Protein AF-0000000068181497 (afdb_homodimer)

InterPro domains:
  IPR003425 CCB3/YggT [PF02325] (4-84)
  IPR003425 CCB3/YggT [PF02325] (100-178)
  IPR003425 CCB3/YggT [PTHR33219] (99-179)

Radius of gyration: 21.85 Å; Cα contacts (8 Å, |Δi|>4): 328; chains: 2; bounding box: 51×63×46 Å

pLDDT: mean 85.44, std 9.61, range [54.19, 96.75]

Sequence (372 aa):
MPNQIMIFLLDTLLSLFSLALLLRFYVQWSRVPYYHPFTRFLVAVTDFIVRPAGRVIPSWRGLDLSTFVLAWLAQFIILVGVNLLGGFGAGSSMFAFALLALVKLASMTLNILLISIIVQAVLSWINPHTPLAPVLESFTGPVLGPIRRYIPPIANFDLSPIFAFILLQVLMMVVENLQRQIIQMFMPNQIMIFLLDTLLSLFSLALLLRFYVQWSRVPYYHPFTRFLVAVTDFIVRPAGRVIPSWRGLDLSTFVLAWLAQFIILVGVNLLGGFGAGSSMFAFALLALVKLASMTLNILLISIIVQAVLSWINPHTPLAPVLESFTGPVLGPIRRYIPPIANFDLSPIFAFILLQVLMMVVENLQRQIIQMF

Structure (mmCIF, N/CA/C/O backbone):
data_AF-0000000068181497-model_v1
#
loop_
_entity.id
_entity.type
_entity.pdbx_description
1 polymer 'YGGT family'
#
loop_
_atom_site.group_PDB
_atom_site.id
_atom_site.type_symbol
_atom_site.label_atom_id
_atom_site.label_alt_id
_atom_site.label_comp_id
_atom_site.label_asym_id
_atom_site.label_entity_id
_atom_site.label_seq_id
_atom_site.pdbx_PDB_ins_code
_atom_site.Cartn_x
_atom_site.Cartn_y
_atom_site.Cartn_z
_atom_site.occupancy
_atom_site.B_iso_or_equiv
_atom_site.auth_seq_id
_atom_site.auth_comp_id
_atom_site.auth_asym_id
_atom_site.auth_atom_id
_atom_site.pdbx_PDB_model_num
ATOM 1 N N . MET A 1 1 ? 21.938 -2.246 15.148 1 57.09 1 MET A N 1
ATOM 2 C CA . MET A 1 1 ? 20.609 -2.844 15 1 57.09 1 MET A CA 1
ATOM 3 C C . MET A 1 1 ? 19.578 -2.098 15.844 1 57.09 1 MET A C 1
ATOM 5 O O . MET A 1 1 ? 18.5 -1.758 15.359 1 57.09 1 MET A O 1
ATOM 9 N N . PRO A 1 2 ? 19.938 -1.887 17.062 1 62.62 2 PRO A N 1
ATOM 10 C CA . PRO A 1 2 ? 19 -1.15 17.906 1 62.62 2 PRO A CA 1
ATOM 11 C C . PRO A 1 2 ? 18.688 0.248 17.375 1 62.62 2 PRO A C 1
ATOM 13 O O . PRO A 1 2 ? 17.547 0.694 17.422 1 62.62 2 PRO A O 1
ATOM 16 N N . ASN A 1 3 ? 19.75 0.867 16.812 1 74.5 3 ASN A N 1
ATOM 17 C CA . ASN A 1 3 ? 19.531 2.199 16.25 1 74.5 3 ASN A CA 1
ATOM 18 C C . ASN A 1 3 ? 18.609 2.164 15.039 1 74.5 3 ASN A C 1
ATOM 20 O O . ASN A 1 3 ? 17.797 3.074 14.844 1 74.5 3 ASN A O 1
ATOM 24 N N . GLN A 1 4 ? 18.656 1.069 14.367 1 75.5 4 GLN A N 1
ATOM 25 C CA . GLN A 1 4 ? 17.828 0.933 13.172 1 75.5 4 GLN A CA 1
ATOM 26 C C . GLN A 1 4 ? 16.359 0.737 13.555 1 75.5 4 GLN A C 1
ATOM 28 O O . GLN A 1 4 ? 15.461 1.264 12.891 1 75.5 4 GLN A O 1
ATOM 33 N N . ILE A 1 5 ? 16.25 0.107 14.656 1 74.75 5 ILE A N 1
ATOM 34 C CA . ILE A 1 5 ? 14.883 -0.144 15.125 1 74.75 5 ILE A CA 1
ATOM 35 C C . ILE A 1 5 ? 14.273 1.151 15.648 1 74.75 5 ILE A C 1
ATOM 37 O O . ILE A 1 5 ? 13.102 1.446 15.391 1 74.75 5 ILE A O 1
ATOM 41 N N . MET A 1 6 ? 15.07 1.85 16.359 1 78.56 6 MET A N 1
ATOM 42 C CA . MET A 1 6 ? 14.602 3.113 16.922 1 78.56 6 MET A CA 1
ATOM 43 C C . MET A 1 6 ? 14.242 4.098 15.812 1 78.56 6 MET A C 1
ATOM 45 O O . MET A 1 6 ? 13.219 4.773 15.875 1 78.56 6 MET A O 1
ATOM 49 N N . ILE A 1 7 ? 15.047 4.125 14.812 1 83.88 7 ILE A N 1
ATOM 50 C CA . ILE A 1 7 ? 14.805 5.004 13.672 1 83.88 7 ILE A CA 1
ATOM 51 C C . ILE A 1 7 ? 13.531 4.57 12.953 1 83.88 7 ILE A C 1
ATOM 53 O O . ILE A 1 7 ? 12.711 5.41 12.562 1 83.88 7 ILE A O 1
ATOM 57 N N . PHE A 1 8 ? 13.445 3.355 12.977 1 85.31 8 PHE A N 1
ATOM 58 C CA . PHE A 1 8 ? 12.281 2.812 12.289 1 85.31 8 PHE A CA 1
ATOM 59 C C . PHE A 1 8 ? 11 3.16 13.039 1 85.31 8 PHE A C 1
ATOM 61 O O . PHE A 1 8 ? 10.008 3.574 12.43 1 85.31 8 PHE A O 1
ATOM 68 N N . LEU A 1 9 ? 11.078 2.957 14.297 1 82.44 9 LEU A N 1
ATOM 69 C CA . LEU A 1 9 ? 9.898 3.201 15.117 1 82.44 9 LEU A CA 1
ATOM 70 C C . LEU A 1 9 ? 9.5 4.676 15.078 1 82.44 9 LEU A C 1
ATOM 72 O O . LEU A 1 9 ? 8.328 5.004 14.906 1 82.44 9 LEU A O 1
ATOM 76 N N . LEU A 1 10 ? 10.5 5.473 15.188 1 85 10 LEU A N 1
ATOM 77 C CA . LEU A 1 10 ? 10.242 6.906 15.133 1 85 10 LEU A CA 1
ATOM 78 C C . LEU A 1 10 ? 9.703 7.316 13.766 1 85 10 LEU A C 1
ATOM 80 O O . LEU A 1 10 ? 8.727 8.07 13.68 1 85 10 LEU A O 1
ATOM 84 N N . ASP A 1 11 ? 10.289 6.816 12.758 1 90.19 11 ASP A N 1
ATOM 85 C CA . ASP A 1 11 ? 9.852 7.117 11.398 1 90.19 11 ASP A CA 1
ATOM 86 C C . ASP A 1 11 ? 8.43 6.633 11.148 1 90.19 11 ASP A C 1
ATOM 88 O O . ASP A 1 11 ? 7.617 7.348 10.562 1 90.19 11 ASP A O 1
ATOM 92 N N . THR A 1 12 ? 8.172 5.473 11.688 1 90.12 12 THR A N 1
ATOM 93 C CA . THR A 1 12 ? 6.855 4.887 11.461 1 90.12 12 THR A CA 1
ATOM 94 C C . THR A 1 12 ? 5.777 5.672 12.203 1 90.12 12 THR A C 1
ATOM 96 O O . THR A 1 12 ? 4.762 6.051 11.609 1 90.12 12 THR A O 1
ATOM 99 N N . LEU A 1 13 ? 6.023 5.973 13.438 1 89.62 13 LEU A N 1
ATOM 100 C CA . LEU A 1 13 ? 5.047 6.68 14.258 1 89.62 13 LEU A CA 1
ATOM 101 C C . LEU A 1 13 ? 4.789 8.078 13.711 1 89.62 13 LEU A C 1
ATOM 103 O O . LEU A 1 13 ? 3.637 8.484 13.555 1 89.62 13 LEU A O 1
ATOM 107 N N . LEU A 1 14 ? 5.848 8.766 13.359 1 92.94 14 LEU A N 1
ATOM 108 C CA . LEU A 1 14 ? 5.695 10.125 12.852 1 92.94 14 LEU A CA 1
ATOM 109 C C . LEU A 1 14 ? 5.086 10.125 11.453 1 92.94 14 LEU A C 1
ATOM 111 O O . LEU A 1 14 ? 4.336 11.039 11.094 1 92.94 14 LEU A O 1
ATOM 115 N N . SER A 1 15 ? 5.414 9.141 10.711 1 93.88 15 SER A N 1
ATOM 116 C CA . SER A 1 15 ? 4.828 9.039 9.375 1 93.88 15 SER A CA 1
ATOM 117 C C . SER A 1 15 ? 3.336 8.734 9.445 1 93.88 15 SER A C 1
ATOM 119 O O . SER A 1 15 ? 2.553 9.25 8.648 1 93.88 15 SER A O 1
ATOM 121 N N . LEU A 1 16 ? 3.004 7.852 10.398 1 92.94 16 LEU A N 1
ATOM 122 C CA . LEU A 1 16 ? 1.588 7.555 10.586 1 92.94 16 LEU A CA 1
ATOM 123 C C . LEU A 1 16 ? 0.826 8.797 11.039 1 92.94 16 LEU A C 1
ATOM 125 O O . LEU A 1 16 ? -0.297 9.039 10.594 1 92.94 16 LEU A O 1
ATOM 129 N N . PHE A 1 17 ? 1.465 9.477 11.883 1 94.31 17 PHE A N 1
ATOM 130 C CA . PHE A 1 17 ? 0.864 10.719 12.359 1 94.31 17 PHE A CA 1
ATOM 131 C C . PHE A 1 17 ? 0.725 11.727 11.219 1 94.31 17 PHE A C 1
ATOM 133 O O . PHE A 1 17 ? -0.323 12.352 11.062 1 94.31 17 PHE A O 1
ATOM 140 N N . SER A 1 18 ? 1.779 11.875 10.406 1 96.12 18 SER A N 1
ATOM 141 C CA . SER A 1 18 ? 1.745 12.75 9.242 1 96.12 18 SER A CA 1
ATOM 142 C C . SER A 1 18 ? 0.652 12.336 8.266 1 96.12 18 SER A C 1
ATOM 144 O O . SER A 1 18 ? -0.016 13.18 7.668 1 96.12 18 SER A O 1
ATOM 146 N N . LEU A 1 19 ? 0.474 11.078 8.148 1 95.25 19 LEU A N 1
ATOM 147 C CA . LEU A 1 19 ? -0.576 10.547 7.289 1 95.25 19 LEU A CA 1
ATOM 148 C C . LEU A 1 19 ? -1.955 10.961 7.793 1 95.25 19 LEU A C 1
ATOM 150 O O . LEU A 1 19 ? -2.803 11.391 7.008 1 95.25 19 LEU A O 1
ATOM 154 N N . ALA A 1 20 ? -2.156 10.789 9.078 1 94 20 ALA A N 1
ATOM 155 C CA . ALA A 1 20 ? -3.434 11.164 9.68 1 94 20 ALA A CA 1
ATOM 156 C C . ALA A 1 20 ? -3.719 12.648 9.469 1 94 20 ALA A C 1
ATOM 158 O O . ALA A 1 20 ? -4.844 13.031 9.141 1 94 20 ALA A O 1
ATOM 159 N N . LEU A 1 21 ? -2.707 13.438 9.648 1 95.62 21 LEU A N 1
ATOM 160 C CA . LEU A 1 21 ? -2.846 14.875 9.477 1 95.62 21 LEU A CA 1
ATOM 161 C C . LEU A 1 21 ? -3.176 15.227 8.031 1 95.62 21 LEU A C 1
ATOM 163 O O . LEU A 1 21 ? -4.051 16.062 7.773 1 95.62 21 LEU A O 1
ATOM 167 N N . LEU A 1 22 ? -2.459 14.602 7.141 1 95.19 22 LEU A N 1
ATOM 168 C CA . LEU A 1 22 ? -2.674 14.883 5.723 1 95.19 22 LEU A CA 1
ATOM 169 C C . LEU A 1 22 ? -4.051 14.398 5.277 1 95.19 22 LEU A C 1
ATOM 171 O O . LEU A 1 22 ? -4.715 15.062 4.48 1 95.19 22 LEU A O 1
ATOM 175 N N . LEU A 1 23 ? -4.488 13.289 5.773 1 93.12 23 LEU A N 1
ATOM 176 C CA . LEU A 1 23 ? -5.824 12.789 5.477 1 93.12 23 LEU A CA 1
ATOM 177 C C 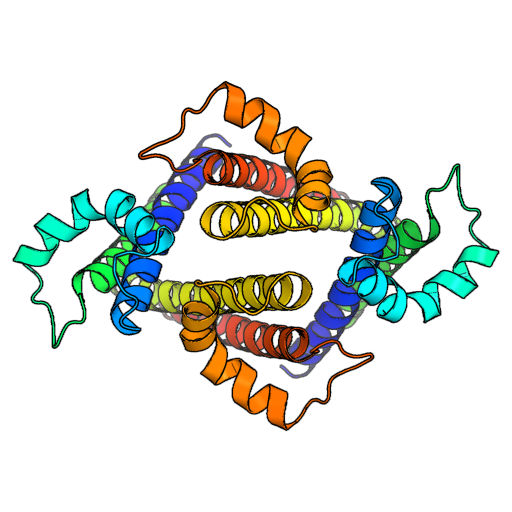. LEU A 1 23 ? -6.891 13.758 5.973 1 93.12 23 LEU A C 1
ATOM 179 O O . LEU A 1 23 ? -7.875 14.016 5.277 1 93.12 23 LEU A O 1
ATOM 183 N N . ARG A 1 24 ? -6.68 14.172 7.191 1 90.5 24 ARG A N 1
ATOM 184 C CA . ARG A 1 24 ? -7.613 15.156 7.727 1 90.5 24 ARG A CA 1
ATOM 185 C C . ARG A 1 24 ? -7.695 16.375 6.824 1 90.5 24 ARG A C 1
ATOM 187 O O . ARG A 1 24 ? -8.781 16.906 6.578 1 90.5 24 ARG A O 1
ATOM 194 N N . PHE A 1 25 ? -6.555 16.875 6.312 1 92 25 PHE A N 1
ATOM 195 C CA . PHE A 1 25 ? -6.504 18.016 5.398 1 92 25 PHE A CA 1
ATOM 196 C C . PHE A 1 25 ? -7.34 17.734 4.152 1 92 25 PHE A C 1
ATOM 198 O O . PHE A 1 25 ? -8.148 18.562 3.744 1 92 25 PHE A O 1
ATOM 205 N N . TYR A 1 26 ? -7.211 16.562 3.578 1 89.38 26 TYR A N 1
ATOM 206 C CA . TYR A 1 26 ? -7.902 16.234 2.338 1 89.38 26 TYR A CA 1
ATOM 207 C C . TYR A 1 26 ? -9.398 16.047 2.58 1 89.38 26 TYR A C 1
ATOM 209 O O . TYR A 1 26 ? -10.219 16.406 1.729 1 89.38 26 TYR A O 1
ATOM 217 N N . VAL A 1 27 ? -9.727 15.453 3.721 1 87.06 27 VAL A N 1
ATOM 218 C CA . VAL A 1 27 ? -11.133 15.273 4.055 1 87.06 27 VAL A CA 1
ATOM 219 C C . VAL A 1 27 ? -11.805 16.641 4.234 1 87.06 27 VAL A C 1
ATOM 221 O O . VAL A 1 27 ? -12.93 16.844 3.771 1 87.06 27 VAL A O 1
ATOM 224 N N . GLN A 1 28 ? -11.07 17.453 4.895 1 85.56 28 GLN A N 1
ATOM 225 C CA . GLN A 1 28 ? -11.594 18.797 5.082 1 85.56 28 GLN A CA 1
ATOM 226 C C . GLN A 1 28 ? -11.703 19.531 3.75 1 85.56 28 GLN A C 1
ATOM 228 O O . GLN A 1 28 ? -12.664 20.266 3.516 1 85.56 28 GLN A O 1
ATOM 233 N N . TRP A 1 29 ? -10.719 19.328 2.93 1 84.06 29 TRP A N 1
ATOM 234 C CA . TRP A 1 29 ? -10.695 19.969 1.616 1 84.06 29 TRP A CA 1
ATOM 235 C C . TRP A 1 29 ? -11.867 19.484 0.761 1 84.06 29 TRP A C 1
ATOM 237 O O . TRP A 1 29 ? -12.43 20.266 -0.014 1 84.06 29 TRP A O 1
ATOM 247 N N . SER A 1 30 ? -12.227 18.281 0.953 1 83 30 SER A N 1
ATOM 248 C CA . SER A 1 30 ? -13.312 17.703 0.175 1 83 30 SER A CA 1
ATOM 249 C C . SER A 1 30 ? -14.672 17.969 0.826 1 83 30 SER A C 1
ATOM 251 O O . SER A 1 30 ? -15.703 17.531 0.32 1 83 30 SER A O 1
ATOM 253 N N . ARG A 1 31 ? -14.688 18.547 1.942 1 82.44 31 ARG A N 1
ATOM 254 C CA . ARG A 1 31 ? -15.891 18.953 2.66 1 82.44 31 ARG A CA 1
ATOM 255 C C . ARG A 1 31 ? -16.734 17.75 3.061 1 82.44 31 ARG A C 1
ATOM 257 O O . ARG A 1 31 ? -17.953 17.734 2.877 1 82.44 31 ARG A O 1
ATOM 264 N N . VAL A 1 32 ? -16 16.734 3.418 1 78.56 32 VAL A N 1
ATOM 265 C CA . VAL A 1 32 ? -16.688 15.57 3.959 1 78.56 32 VAL A CA 1
ATOM 266 C C . VAL A 1 32 ? -17.234 15.891 5.348 1 78.56 32 VAL A C 1
ATOM 268 O O . VAL A 1 32 ? -16.516 16.422 6.199 1 78.56 32 VAL A O 1
ATOM 271 N N . PRO A 1 33 ? -18.516 15.547 5.48 1 79 33 PRO A N 1
ATOM 272 C CA . PRO A 1 33 ? -19.125 15.898 6.77 1 79 33 PRO A CA 1
ATOM 273 C C . PRO A 1 33 ? -18.469 15.164 7.941 1 79 33 PRO A C 1
ATOM 275 O O . PRO A 1 33 ? -17.984 14.047 7.777 1 79 33 PRO A O 1
ATOM 278 N N . TYR A 1 34 ? -18.5 15.789 9.086 1 78.69 34 TYR A N 1
ATOM 279 C CA . TYR A 1 34 ? -17.859 15.305 10.297 1 78.69 34 TYR A CA 1
ATOM 280 C C . TYR A 1 34 ? -18.578 14.086 10.852 1 78.69 34 TYR A C 1
ATOM 282 O O . TYR A 1 34 ? -18.016 13.344 11.672 1 78.69 34 TYR A O 1
ATOM 290 N N . TYR A 1 35 ? -19.688 13.75 10.414 1 78.12 35 TYR A N 1
ATOM 291 C CA . TYR A 1 35 ? -20.453 12.664 10.992 1 78.12 35 TYR A CA 1
ATOM 292 C C . TYR A 1 35 ? -19.922 11.312 10.539 1 78.12 35 TYR A C 1
ATOM 294 O O . TYR A 1 35 ? -20.219 10.281 11.141 1 78.12 35 TYR A O 1
ATOM 302 N N . HIS A 1 36 ? -19.062 11.32 9.625 1 79 36 HIS A N 1
ATOM 303 C CA . HIS A 1 36 ? -18.484 10.055 9.172 1 79 36 HIS A CA 1
ATOM 304 C C . HIS A 1 36 ? -17.469 9.523 10.172 1 79 36 HIS A C 1
ATOM 306 O O . HIS A 1 36 ? -16.625 10.273 10.664 1 79 36 HIS A O 1
ATOM 312 N N . PRO A 1 37 ? -17.594 8.289 10.469 1 80.81 37 PRO A N 1
ATOM 313 C CA . PRO A 1 37 ? -16.719 7.711 11.484 1 80.81 37 PRO A CA 1
ATOM 314 C C . PRO A 1 37 ? -15.242 7.883 11.156 1 80.81 37 PRO A C 1
ATOM 316 O O . PRO A 1 37 ? -14.422 8.078 12.062 1 80.81 37 PRO A O 1
ATOM 319 N N . PHE A 1 38 ? -14.953 7.805 9.93 1 81.94 38 PHE A N 1
ATOM 320 C CA . PHE A 1 38 ? -13.57 7.969 9.516 1 81.94 38 PHE A CA 1
ATOM 321 C C . PHE A 1 38 ? -13.062 9.367 9.852 1 81.94 38 PHE A C 1
ATOM 323 O O . PHE A 1 38 ? -11.961 9.531 10.367 1 81.94 38 PHE A O 1
ATOM 330 N N . THR A 1 39 ? -13.859 10.32 9.594 1 85.94 39 THR A N 1
ATOM 331 C CA . THR A 1 39 ? -13.484 11.703 9.883 1 85.94 39 THR A CA 1
ATOM 332 C C . THR A 1 39 ? -13.344 11.922 11.391 1 85.94 39 THR A C 1
ATOM 334 O O . THR A 1 39 ? -12.406 12.578 11.844 1 85.94 39 THR A O 1
ATOM 337 N N . ARG A 1 40 ? -14.242 11.32 12.07 1 85.88 40 ARG A N 1
ATOM 338 C CA . ARG A 1 40 ? -14.195 11.445 13.531 1 85.88 40 ARG A CA 1
ATOM 339 C C . ARG A 1 40 ? -12.93 10.812 14.094 1 85.88 40 ARG A C 1
ATOM 341 O O . ARG A 1 40 ? -12.336 11.336 15.039 1 85.88 40 ARG A O 1
ATOM 348 N N . PHE A 1 41 ? -12.562 9.781 13.523 1 84.88 41 PHE A N 1
ATOM 349 C CA . PHE A 1 41 ? -11.344 9.102 13.938 1 84.88 41 PHE A CA 1
ATOM 350 C C . PHE A 1 41 ? -10.125 9.992 13.703 1 84.88 41 PHE A C 1
ATOM 352 O O . PHE A 1 41 ? -9.273 10.133 14.586 1 84.88 41 PHE A O 1
ATOM 359 N N . LEU A 1 42 ? -10.031 10.562 12.508 1 89 42 LEU A N 1
ATOM 360 C CA . LEU A 1 42 ? -8.898 11.406 12.156 1 89 42 LEU A CA 1
ATOM 361 C C . LEU A 1 42 ? -8.789 12.602 13.102 1 89 42 LEU A C 1
ATOM 363 O O . LEU A 1 42 ? -7.695 12.945 13.547 1 89 42 LEU A O 1
ATOM 367 N N . VAL A 1 43 ? -9.938 13.141 13.438 1 88.69 43 VAL A N 1
ATOM 368 C CA . VAL A 1 43 ? -9.969 14.297 14.328 1 88.69 43 VAL A CA 1
ATOM 369 C C . VAL A 1 43 ? -9.547 13.883 15.734 1 88.69 43 VAL A C 1
ATOM 371 O O . VAL A 1 43 ? -8.766 14.57 16.391 1 88.69 43 VAL A O 1
ATOM 374 N N . ALA A 1 44 ? -9.984 12.766 16.156 1 86.75 44 ALA A N 1
ATOM 375 C CA . ALA A 1 44 ? -9.695 12.289 17.5 1 86.75 44 ALA A CA 1
ATOM 376 C C . ALA A 1 44 ? -8.195 12.055 17.688 1 86.75 44 ALA A C 1
ATOM 378 O O . ALA A 1 44 ? -7.648 12.352 18.75 1 86.75 44 ALA A O 1
ATOM 379 N N . VAL A 1 45 ? -7.543 11.609 16.656 1 88.69 45 VAL A N 1
ATOM 380 C CA . VAL A 1 45 ? -6.148 11.211 16.781 1 88.69 45 VAL A CA 1
ATOM 381 C C . VAL A 1 45 ? -5.242 12.422 16.562 1 88.69 45 VAL A C 1
ATOM 383 O O . VAL A 1 45 ? -4.094 12.438 17.016 1 88.69 45 VAL A O 1
ATOM 386 N N . THR A 1 46 ? -5.797 13.469 15.922 1 91.38 46 THR A N 1
ATOM 387 C CA . THR A 1 46 ? -4.91 14.562 15.547 1 91.38 46 THR A CA 1
ATOM 388 C C . THR A 1 46 ? -5.277 15.844 16.297 1 91.38 46 THR A C 1
ATOM 390 O O . THR A 1 46 ? -4.516 16.812 16.297 1 91.38 46 THR A O 1
ATOM 393 N N . ASP A 1 47 ? -6.379 15.906 16.984 1 89.81 47 ASP A N 1
ATOM 394 C CA . ASP A 1 47 ? -6.926 17.125 17.562 1 89.81 47 ASP A CA 1
ATOM 395 C C . ASP A 1 47 ? -5.988 17.703 18.625 1 89.81 47 ASP A C 1
ATOM 397 O O . ASP A 1 47 ? -5.914 18.922 18.797 1 89.81 47 ASP A O 1
ATOM 401 N N . PHE A 1 48 ? -5.324 16.844 19.25 1 91 48 PHE A N 1
ATOM 402 C CA . PHE A 1 48 ? -4.465 17.312 20.328 1 91 48 PHE A CA 1
ATOM 403 C C . PHE A 1 48 ? -3.381 18.234 19.797 1 91 48 PHE A C 1
ATOM 405 O O . PHE A 1 48 ? -2.91 19.125 20.5 1 91 48 PHE A O 1
ATOM 412 N N . ILE A 1 49 ? -2.941 18.156 18.625 1 90.94 49 ILE A N 1
ATOM 413 C CA . ILE A 1 49 ? -1.894 19 18.047 1 90.94 49 ILE A CA 1
ATOM 414 C C . ILE A 1 49 ? -2.518 20.062 17.156 1 90.94 49 ILE A C 1
ATOM 416 O O . ILE A 1 49 ? -2.051 21.203 17.109 1 90.94 49 ILE A O 1
ATOM 420 N N . VAL A 1 50 ? -3.59 19.75 16.5 1 89.5 50 VAL A N 1
ATOM 421 C CA . VAL A 1 50 ? -4.184 20.641 15.516 1 89.5 50 VAL A CA 1
ATOM 422 C C . VAL A 1 50 ? -4.906 21.797 16.219 1 89.5 50 VAL A C 1
ATOM 424 O O . VAL A 1 50 ? -4.844 22.938 15.773 1 89.5 50 VAL A O 1
ATOM 427 N N . ARG A 1 51 ? -5.578 21.516 17.297 1 86.69 51 ARG A N 1
ATOM 428 C CA . ARG A 1 51 ? -6.34 22.547 17.984 1 86.69 51 ARG A CA 1
ATOM 429 C C . ARG A 1 51 ? -5.426 23.656 18.5 1 86.69 51 ARG A C 1
ATOM 431 O O . ARG A 1 51 ? -5.668 24.828 18.234 1 86.69 51 ARG A O 1
ATOM 438 N N . PRO A 1 52 ? -4.488 23.312 19.109 1 86.56 52 PRO A N 1
ATOM 439 C CA . PRO A 1 52 ? -3.59 24.375 19.562 1 86.56 52 PRO A CA 1
ATOM 440 C C . PRO A 1 52 ? -2.871 25.062 18.406 1 86.56 52 PRO A C 1
ATOM 442 O O . PRO A 1 52 ? -2.604 26.266 18.469 1 86.56 52 PRO A O 1
ATOM 445 N N . ALA A 1 53 ? -2.486 24.406 17.391 1 85.25 53 ALA A N 1
ATOM 446 C CA . ALA A 1 53 ? -1.798 24.984 16.234 1 85.25 53 ALA A CA 1
ATOM 447 C C . ALA A 1 53 ? -2.721 25.922 15.461 1 85.25 53 ALA A C 1
ATOM 449 O O . ALA A 1 53 ? -2.262 26.891 14.844 1 85.25 53 ALA A O 1
ATOM 450 N N . GLY A 1 54 ? -3.938 25.562 15.461 1 76.62 54 GLY A N 1
ATOM 451 C CA . GLY A 1 54 ? -4.926 26.359 14.758 1 76.62 54 GLY A CA 1
ATOM 452 C C . GLY A 1 54 ? -5.047 27.766 15.305 1 76.62 54 GLY A C 1
ATOM 453 O O . GLY A 1 54 ? -5.523 28.672 14.609 1 76.62 54 GLY A O 1
ATOM 454 N N . ARG A 1 55 ? -4.605 27.922 16.406 1 77.44 55 ARG A N 1
ATOM 455 C CA . ARG A 1 55 ? -4.645 29.266 17 1 77.44 55 ARG A CA 1
ATOM 456 C C . ARG A 1 55 ? -3.59 30.172 16.375 1 77.44 55 ARG A C 1
ATOM 458 O O . ARG A 1 55 ? -3.76 31.391 16.328 1 77.44 55 ARG A O 1
ATOM 465 N N . VAL A 1 56 ? -2.705 29.531 15.875 1 75.56 56 VAL A N 1
ATOM 466 C CA . VAL A 1 56 ? -1.588 30.281 15.312 1 75.56 56 VAL A CA 1
ATOM 467 C C . VAL A 1 56 ? -1.726 30.359 13.789 1 75.56 56 VAL A C 1
ATOM 469 O O . VAL A 1 56 ? -1.48 31.406 13.188 1 75.56 56 VAL A O 1
ATOM 472 N N . ILE A 1 57 ? -2.209 29.297 13.258 1 70.94 57 ILE A N 1
ATOM 473 C CA . ILE A 1 57 ? -2.309 29.234 11.805 1 70.94 57 ILE A CA 1
ATOM 474 C C . ILE A 1 57 ? -3.754 29.469 11.375 1 70.94 57 ILE A C 1
ATOM 476 O O . ILE A 1 57 ? -4.652 28.703 11.758 1 70.94 57 ILE A O 1
ATOM 480 N N . PRO A 1 58 ? -3.922 30.578 10.766 1 68.44 58 PRO A N 1
ATOM 481 C CA . PRO A 1 58 ? -5.301 30.891 10.375 1 68.44 58 PRO A CA 1
ATOM 482 C C . PRO A 1 58 ? -5.828 29.938 9.305 1 68.44 58 PRO A C 1
ATOM 484 O O . PRO A 1 58 ? -5.047 29.344 8.555 1 68.44 58 PRO A O 1
ATOM 487 N N . SER A 1 59 ? -7.102 29.484 9.508 1 65 59 SER A N 1
ATOM 488 C CA . SER A 1 59 ? -7.789 28.703 8.484 1 65 59 SER A CA 1
ATOM 489 C C . SER A 1 59 ? -8.195 29.578 7.305 1 65 59 SER A C 1
ATOM 491 O O . SER A 1 59 ? -8.43 30.781 7.465 1 65 59 SER A O 1
ATOM 493 N N . TRP A 1 60 ? -7.715 29.219 6.148 1 64.31 60 TRP A N 1
ATOM 494 C CA . TRP A 1 60 ? -8.117 29.922 4.934 1 64.31 60 TRP A CA 1
ATOM 495 C C . TRP A 1 60 ? -9.328 29.234 4.293 1 64.31 60 TRP A C 1
ATOM 497 O O . TRP A 1 60 ? -9.227 28.094 3.83 1 64.31 60 TRP A O 1
ATOM 507 N N . ARG A 1 61 ? -10.367 30.078 4.203 1 58.81 61 ARG A N 1
ATOM 508 C CA . ARG A 1 61 ? -11.578 29.719 3.467 1 58.81 61 ARG A CA 1
ATOM 509 C C . ARG A 1 61 ? -12.039 28.312 3.82 1 58.81 61 ARG A C 1
ATOM 511 O O . ARG A 1 61 ? -12.32 27.5 2.932 1 58.81 61 ARG A O 1
ATOM 518 N N . GLY A 1 62 ? -11.773 27.906 5.062 1 62.84 62 GLY A N 1
ATOM 519 C CA . GLY A 1 62 ? -12.297 26.609 5.434 1 62.84 62 GLY A CA 1
ATOM 520 C C . GLY A 1 62 ? -11.25 25.516 5.406 1 62.84 62 GLY A C 1
ATOM 521 O O . GLY A 1 62 ? -11.484 24.406 5.91 1 62.84 62 GLY A O 1
ATOM 522 N N . LEU A 1 63 ? -10.164 25.812 4.734 1 65.75 63 LEU A N 1
ATOM 523 C CA . LEU A 1 63 ? -9.062 24.859 4.711 1 65.75 63 LEU A CA 1
ATOM 524 C C . LEU A 1 63 ? -8.148 25.047 5.918 1 65.75 63 LEU A C 1
ATOM 526 O O . LEU A 1 63 ? -7.715 26.172 6.199 1 65.75 63 LEU A O 1
ATOM 530 N N . ASP A 1 64 ? -8.18 24 6.66 1 72.88 64 ASP A N 1
ATOM 531 C CA . ASP A 1 64 ? -7.262 24.062 7.793 1 72.88 64 ASP A CA 1
ATOM 532 C C . ASP A 1 64 ? -5.82 23.844 7.344 1 72.88 64 ASP A C 1
ATOM 534 O O . ASP A 1 64 ? -5.355 22.703 7.273 1 72.88 64 ASP A O 1
ATOM 538 N N . LEU A 1 65 ? -5.164 24.938 7.027 1 86 65 LEU A N 1
ATOM 539 C CA . LEU A 1 65 ? -3.773 24.875 6.586 1 86 65 LEU A CA 1
ATOM 540 C C . LEU A 1 65 ? -2.875 24.359 7.707 1 86 65 LEU A C 1
ATOM 542 O O . LEU A 1 65 ? -1.745 23.922 7.453 1 86 65 LEU A O 1
ATOM 546 N N . SER A 1 66 ? -3.438 24.344 8.875 1 89.12 66 SER A N 1
ATOM 547 C CA . SER A 1 66 ? -2.654 23.891 10.016 1 89.12 66 SER A CA 1
ATOM 548 C C . SER A 1 66 ? -2.326 22.406 9.898 1 89.12 66 SER A C 1
ATOM 550 O O . SER A 1 66 ? -1.222 21.969 10.242 1 89.12 66 SER A O 1
ATOM 552 N N . THR A 1 67 ? -3.293 21.625 9.383 1 92 67 THR A N 1
ATOM 553 C CA . THR A 1 67 ? -3.072 20.188 9.242 1 92 67 THR A CA 1
ATOM 554 C C . THR A 1 67 ? -1.982 19.906 8.211 1 92 67 THR A C 1
ATOM 556 O O . THR A 1 67 ? -1.123 19.047 8.43 1 92 67 THR A O 1
ATOM 559 N N . PHE A 1 68 ? -1.999 20.656 7.184 1 93.81 68 PHE A N 1
ATOM 560 C CA . PHE A 1 68 ? -0.997 20.5 6.141 1 93.81 68 PHE A CA 1
ATOM 561 C C . PHE A 1 68 ? 0.382 20.906 6.641 1 93.81 68 PHE A C 1
ATOM 563 O O . PHE A 1 68 ? 1.363 20.188 6.43 1 93.81 68 PHE A O 1
ATOM 570 N N . VAL A 1 69 ? 0.473 22.047 7.301 1 94.44 69 VAL A N 1
ATOM 571 C CA . VAL A 1 69 ? 1.73 22.578 7.82 1 94.44 69 VAL A CA 1
ATOM 572 C C . VAL A 1 69 ? 2.295 21.625 8.867 1 94.44 69 VAL A C 1
ATOM 574 O O . VAL A 1 69 ? 3.498 21.359 8.898 1 94.44 69 VAL A O 1
ATOM 577 N N . LEU A 1 70 ? 1.42 21.109 9.695 1 94.94 70 LEU A N 1
ATOM 578 C CA . LEU A 1 70 ? 1.852 20.172 10.727 1 94.94 70 LEU A CA 1
ATOM 579 C C . LEU A 1 70 ? 2.352 18.875 10.109 1 94.94 70 LEU A C 1
ATOM 581 O O . LEU A 1 70 ? 3.303 18.266 10.609 1 94.94 70 LEU A O 1
ATOM 585 N N . ALA A 1 71 ? 1.66 18.406 9.039 1 96.5 71 ALA A N 1
ATOM 586 C CA . ALA A 1 71 ? 2.137 17.219 8.32 1 96.5 71 ALA A CA 1
ATOM 587 C C . ALA A 1 71 ? 3.525 17.469 7.734 1 96.5 71 ALA A C 1
ATOM 589 O O . ALA A 1 71 ? 4.395 16.594 7.805 1 96.5 71 ALA A O 1
ATOM 590 N N . TRP A 1 72 ? 3.674 18.641 7.191 1 96.62 72 TRP A N 1
ATOM 591 C CA . TRP A 1 72 ? 4.969 19.031 6.645 1 96.62 72 TRP A CA 1
ATOM 592 C C . TRP A 1 72 ? 6.035 19.062 7.734 1 96.62 72 TRP A C 1
ATOM 594 O O . TRP A 1 72 ? 7.141 18.547 7.543 1 96.62 72 TRP A O 1
ATOM 604 N N . LEU A 1 73 ? 5.723 19.672 8.836 1 95.56 73 LEU A N 1
ATOM 605 C CA . LEU A 1 73 ? 6.648 19.766 9.953 1 95.56 73 LEU A CA 1
ATOM 606 C C . LEU A 1 73 ? 7.043 18.375 10.453 1 95.56 73 LEU A C 1
ATOM 608 O O . LEU A 1 73 ? 8.203 18.141 10.805 1 95.56 73 LEU A O 1
ATOM 612 N N . ALA A 1 74 ? 6.043 17.484 10.523 1 95.81 74 ALA A N 1
ATOM 613 C CA . ALA A 1 74 ? 6.328 16.109 10.93 1 95.81 74 ALA A CA 1
ATOM 614 C C . ALA A 1 74 ? 7.336 15.461 9.984 1 95.81 74 ALA A C 1
ATOM 616 O O . ALA A 1 74 ? 8.281 14.805 10.438 1 95.81 74 ALA A O 1
ATOM 617 N N . GLN A 1 75 ? 7.148 15.641 8.664 1 95.94 75 GLN A N 1
ATOM 618 C CA . GLN A 1 75 ? 8.078 15.078 7.691 1 95.94 75 GLN A CA 1
ATOM 619 C C . GLN A 1 75 ? 9.469 15.703 7.832 1 95.94 75 GLN A C 1
ATOM 621 O O . GLN A 1 75 ? 10.484 15.016 7.688 1 95.94 75 GLN A O 1
ATOM 626 N N . PHE A 1 76 ? 9.477 17.016 8.078 1 95.19 76 PHE A N 1
ATOM 627 C CA . PHE A 1 76 ? 10.727 17.719 8.305 1 95.19 76 PHE A CA 1
ATOM 628 C C . PHE A 1 76 ? 11.477 17.141 9.492 1 95.19 76 PHE A C 1
ATOM 630 O O . PHE A 1 76 ? 12.68 16.875 9.414 1 95.19 76 PHE A O 1
ATOM 637 N N . ILE A 1 77 ? 10.789 16.891 10.586 1 93.19 77 ILE A N 1
ATOM 638 C CA . ILE A 1 77 ? 11.367 16.344 11.805 1 93.19 77 ILE A CA 1
ATOM 639 C C . ILE A 1 77 ? 11.906 14.938 11.539 1 93.19 77 ILE A C 1
ATOM 641 O O . ILE A 1 77 ? 12.984 14.578 12.008 1 93.19 77 ILE A O 1
ATOM 645 N N . ILE A 1 78 ? 11.148 14.18 10.805 1 92.38 78 ILE A N 1
ATOM 646 C CA . ILE A 1 78 ? 11.57 12.82 10.477 1 92.38 78 ILE A CA 1
ATOM 647 C C . ILE A 1 78 ? 12.883 12.867 9.695 1 92.38 78 ILE A C 1
ATOM 649 O O . ILE A 1 78 ? 13.82 12.125 10.008 1 92.38 78 ILE A O 1
ATOM 653 N N . LEU A 1 79 ? 12.984 13.742 8.742 1 90.69 79 LEU A N 1
ATOM 654 C CA . LEU A 1 79 ? 14.164 13.828 7.891 1 90.69 79 LEU A CA 1
ATOM 655 C C . LEU A 1 79 ? 15.383 14.273 8.695 1 90.69 79 LEU A C 1
ATOM 657 O O . LEU A 1 79 ? 16.469 13.688 8.57 1 90.69 79 LEU A O 1
ATOM 661 N N . VAL A 1 80 ? 15.188 15.289 9.477 1 88.94 80 VAL A N 1
ATOM 662 C CA . VAL A 1 80 ? 16.266 15.781 10.32 1 88.94 80 VAL A CA 1
ATOM 663 C C . VAL A 1 80 ? 16.672 14.695 11.312 1 88.94 80 VAL A C 1
ATOM 665 O O . VAL A 1 80 ? 17.875 14.461 11.523 1 88.94 80 VAL A O 1
ATOM 668 N N . GLY A 1 81 ? 15.719 14.008 11.992 1 86.81 81 GLY A N 1
ATOM 669 C CA . GLY A 1 81 ? 15.992 12.945 12.953 1 86.81 81 GLY A CA 1
ATOM 670 C C . GLY A 1 81 ? 16.75 11.781 12.352 1 86.81 81 GLY A C 1
ATOM 671 O O . GLY A 1 81 ? 17.719 11.297 12.938 1 86.81 81 GLY A O 1
ATOM 672 N N . VAL A 1 82 ? 16.297 11.336 11.219 1 83.06 82 VAL A N 1
ATOM 673 C CA . VAL A 1 82 ? 16.922 10.203 10.555 1 83.06 82 VAL A CA 1
ATOM 674 C C . VAL A 1 82 ? 18.375 10.562 10.188 1 83.06 82 VAL A C 1
ATOM 676 O O . VAL A 1 82 ? 19.266 9.734 10.32 1 83.06 82 VAL A O 1
ATOM 679 N N . ASN A 1 83 ? 18.562 11.773 9.625 1 82.19 83 ASN A N 1
ATOM 680 C CA . ASN A 1 83 ? 19.906 12.203 9.273 1 82.19 83 ASN A CA 1
ATOM 681 C C . ASN A 1 83 ? 20.812 12.281 10.5 1 82.19 83 ASN A C 1
ATOM 683 O O . ASN A 1 83 ? 21.984 11.891 10.445 1 82.19 83 ASN A O 1
ATOM 687 N N . LEU A 1 84 ? 20.266 12.781 11.578 1 79.75 84 LEU A N 1
ATOM 688 C CA . LEU A 1 84 ? 21.047 12.922 12.805 1 79.75 84 LEU A CA 1
ATOM 689 C C . LEU A 1 84 ? 21.406 11.555 13.383 1 79.75 84 LEU A C 1
ATOM 691 O O . LEU A 1 84 ? 22.531 11.344 13.836 1 79.75 84 LEU A O 1
ATOM 695 N N . LEU A 1 85 ? 20.484 10.648 13.32 1 76.94 85 LEU A N 1
ATOM 696 C CA . LEU A 1 85 ? 20.672 9.336 13.914 1 76.94 85 LEU A CA 1
ATOM 697 C C . LEU A 1 85 ? 21.438 8.414 12.969 1 76.94 85 LEU A C 1
ATOM 699 O O . LEU A 1 85 ? 22.141 7.5 13.414 1 76.94 85 LEU A O 1
ATOM 703 N N . GLY A 1 86 ? 21.203 8.539 11.664 1 70.94 86 GLY A N 1
ATOM 704 C CA . GLY A 1 86 ? 21.891 7.688 10.695 1 70.94 86 GLY A CA 1
ATOM 705 C C . GLY A 1 86 ? 23.344 8.078 10.477 1 70.94 86 GLY A C 1
ATOM 706 O O . GLY A 1 86 ? 24.078 7.363 9.805 1 70.94 86 GLY A O 1
ATOM 707 N N . GLY A 1 87 ? 23.75 9.086 11.117 1 64.06 87 GLY A N 1
ATOM 708 C CA . GLY A 1 87 ? 25.141 9.5 11.039 1 64.06 87 GLY A CA 1
ATOM 709 C C . GLY A 1 87 ? 25.453 10.305 9.789 1 64.06 87 GLY A C 1
ATOM 710 O O . GLY A 1 87 ? 26.594 10.359 9.359 1 64.06 87 GLY A O 1
ATOM 711 N N . PHE A 1 88 ? 24.328 10.602 9.07 1 59.53 88 PHE A N 1
ATOM 712 C CA . PHE A 1 88 ? 24.641 11.375 7.871 1 59.53 88 PHE A CA 1
ATOM 713 C C . PHE A 1 88 ? 24.938 12.828 8.227 1 59.53 88 PHE A C 1
ATOM 715 O O . PHE A 1 88 ? 24.297 13.406 9.109 1 59.53 88 PHE A O 1
ATOM 722 N N . GLY A 1 89 ? 26.094 13.219 8.461 1 54.5 89 GLY A N 1
ATOM 723 C CA . GLY A 1 89 ? 26.672 14.516 8.805 1 54.5 89 GLY A CA 1
ATOM 724 C C . GLY A 1 89 ? 25.656 15.641 8.797 1 54.5 89 GLY A C 1
ATOM 725 O O . GLY A 1 89 ? 24.594 15.523 8.172 1 54.5 89 GLY A O 1
ATOM 726 N N . ALA A 1 90 ? 25.5 16.375 9.961 1 54.28 90 ALA A N 1
ATOM 727 C CA . ALA A 1 90 ? 24.797 17.625 10.234 1 54.28 90 ALA A CA 1
ATOM 728 C C . ALA A 1 90 ? 24.891 18.578 9.055 1 54.28 90 ALA A C 1
ATOM 730 O O . ALA A 1 90 ? 24.297 19.672 9.07 1 54.28 90 ALA A O 1
ATOM 731 N N . GLY A 1 91 ? 25.75 18.344 8.125 1 56.28 91 GLY A N 1
ATOM 732 C CA . GLY A 1 91 ? 25.984 19.391 7.137 1 56.28 91 GLY A CA 1
ATOM 733 C C . GLY A 1 91 ? 24.875 19.516 6.117 1 56.28 91 GLY A C 1
ATOM 734 O O . GLY A 1 91 ? 25 20.25 5.137 1 56.28 91 GLY A O 1
ATOM 735 N N . SER A 1 92 ? 23.844 18.734 6.336 1 65.81 92 SER A N 1
ATOM 736 C CA . SER A 1 92 ? 22.844 18.797 5.285 1 65.81 92 SER A CA 1
ATOM 737 C C . SER A 1 92 ? 21.984 20.062 5.434 1 65.81 92 SER A C 1
ATOM 739 O O . SER A 1 92 ? 21.812 20.578 6.543 1 65.81 92 SER A O 1
ATOM 741 N N . SER A 1 93 ? 21.891 20.938 4.391 1 80.75 93 SER A N 1
ATOM 742 C CA . SER A 1 93 ? 21.156 22.203 4.281 1 80.75 93 SER A CA 1
ATOM 743 C C . SER A 1 93 ? 19.719 22.047 4.785 1 80.75 93 SER A C 1
ATOM 745 O O . SER A 1 93 ? 19.031 21.094 4.426 1 80.75 93 SER A O 1
ATOM 747 N N . MET A 1 94 ? 19.422 22.781 5.836 1 86.12 94 MET A N 1
ATOM 748 C CA . MET A 1 94 ? 18.047 22.844 6.359 1 86.12 94 MET A CA 1
ATOM 749 C C . MET A 1 94 ? 17.047 23.125 5.242 1 86.12 94 MET A C 1
ATOM 751 O O . MET A 1 94 ? 15.93 22.625 5.27 1 86.12 94 MET A O 1
ATOM 755 N N . PHE A 1 95 ? 17.531 23.906 4.293 1 90 95 PHE A N 1
ATOM 756 C CA . PHE A 1 95 ? 16.672 24.234 3.154 1 90 95 PHE A CA 1
ATOM 757 C C . PHE A 1 95 ? 16.359 22.984 2.338 1 90 95 PHE A C 1
ATOM 759 O O . PHE A 1 95 ? 15.234 22.797 1.889 1 90 95 PHE A O 1
ATOM 766 N N . ALA A 1 96 ? 17.359 22.172 2.203 1 90.75 96 ALA A N 1
ATOM 767 C CA . ALA A 1 96 ? 17.172 20.922 1.468 1 90.75 96 ALA A CA 1
ATOM 768 C C . ALA A 1 96 ? 16.141 20.031 2.156 1 90.75 96 ALA A C 1
ATOM 770 O O . ALA A 1 96 ? 15.281 19.438 1.497 1 90.75 96 ALA A O 1
ATOM 771 N N . PHE A 1 97 ? 16.188 20.078 3.492 1 93 97 PHE A N 1
ATOM 772 C CA . PHE A 1 97 ? 15.258 19.25 4.25 1 93 97 PHE A CA 1
ATOM 773 C C . PHE A 1 97 ? 13.836 19.781 4.109 1 93 97 PHE A C 1
ATOM 775 O O . PHE A 1 97 ? 12.883 18.984 4.027 1 93 97 PHE A O 1
ATOM 782 N N . ALA A 1 98 ? 13.766 21.094 4.07 1 94.94 98 ALA A N 1
ATOM 783 C CA . ALA A 1 98 ? 12.445 21.703 3.912 1 94.94 98 ALA A CA 1
ATOM 784 C C . ALA A 1 98 ? 11.828 21.344 2.566 1 94.94 98 ALA A C 1
ATOM 786 O O . ALA A 1 98 ? 10.641 21 2.492 1 94.94 98 ALA A O 1
ATOM 787 N N . LEU A 1 99 ? 12.656 21.359 1.559 1 94.94 99 LEU A N 1
ATOM 788 C CA . LEU A 1 99 ? 12.18 21.031 0.22 1 94.94 99 LEU A CA 1
ATOM 789 C C . LEU A 1 99 ? 11.836 19.547 0.126 1 94.94 99 LEU A C 1
ATOM 791 O O . LEU A 1 99 ? 10.82 19.172 -0.465 1 94.94 99 LEU A O 1
ATOM 795 N N . LEU A 1 100 ? 12.672 18.766 0.765 1 95.19 100 LEU A N 1
ATOM 796 C CA . LEU A 1 100 ? 12.453 17.312 0.738 1 95.19 100 LEU A CA 1
ATOM 797 C C . LEU A 1 100 ? 11.172 16.953 1.485 1 95.19 100 LEU A C 1
ATOM 799 O O . LEU A 1 100 ? 10.469 16.016 1.095 1 95.19 100 LEU A O 1
ATOM 803 N N . ALA A 1 101 ? 10.93 17.609 2.545 1 96.62 101 ALA A N 1
ATOM 804 C CA . ALA A 1 101 ? 9.711 17.359 3.301 1 96.62 101 ALA A CA 1
ATOM 805 C C . ALA A 1 101 ? 8.469 17.625 2.443 1 96.62 101 ALA A C 1
ATOM 807 O O . ALA A 1 101 ? 7.477 16.891 2.545 1 96.62 101 ALA A O 1
ATOM 808 N N . LEU A 1 102 ? 8.578 18.656 1.625 1 96.75 102 LEU A N 1
ATOM 809 C CA . LEU A 1 102 ? 7.477 18.953 0.712 1 96.75 102 LEU A CA 1
ATOM 810 C C . LEU A 1 102 ? 7.309 17.844 -0.315 1 96.75 102 LEU A C 1
ATOM 812 O O . LEU A 1 102 ? 6.184 17.453 -0.633 1 96.75 102 LEU A O 1
ATOM 816 N N . VAL A 1 103 ? 8.391 17.359 -0.806 1 96.31 103 VAL A N 1
ATOM 817 C CA . VAL A 1 103 ? 8.367 16.266 -1.783 1 96.31 103 VAL A CA 1
ATOM 818 C C . VAL A 1 103 ? 7.797 15.008 -1.138 1 96.31 103 VAL A C 1
ATOM 820 O O . VAL A 1 103 ? 7.031 14.273 -1.766 1 96.31 103 VAL A O 1
ATOM 823 N N . LYS A 1 104 ? 8.133 14.742 0.121 1 96.06 104 LYS A N 1
ATOM 824 C CA . LYS A 1 104 ? 7.617 13.586 0.846 1 96.06 104 LYS A CA 1
ATOM 825 C C . LYS A 1 104 ? 6.102 13.68 1.029 1 96.06 104 LYS A C 1
ATOM 827 O O . LYS A 1 104 ? 5.402 12.672 0.981 1 96.06 104 LYS A O 1
ATOM 832 N N . LEU A 1 105 ? 5.629 14.883 1.241 1 96.75 105 LEU A N 1
ATOM 833 C CA . LEU A 1 105 ? 4.188 15.062 1.334 1 96.75 105 LEU A CA 1
ATOM 834 C C . LEU A 1 105 ? 3.512 14.75 0.002 1 96.75 105 LEU A C 1
ATOM 836 O O . LEU A 1 105 ? 2.422 14.172 -0.026 1 96.75 105 LEU A O 1
ATOM 840 N N . ALA A 1 106 ? 4.219 15.172 -1.08 1 96.31 106 ALA A N 1
ATOM 841 C CA . ALA A 1 106 ? 3.695 14.859 -2.408 1 96.31 106 ALA A CA 1
ATOM 842 C C . ALA A 1 106 ? 3.635 13.352 -2.637 1 96.31 106 ALA A C 1
ATOM 844 O O . ALA A 1 106 ? 2.643 12.836 -3.156 1 96.31 106 ALA A O 1
ATOM 845 N N . SER A 1 107 ? 4.664 12.695 -2.225 1 96.06 107 SER A N 1
ATOM 846 C CA . SER A 1 107 ? 4.688 11.234 -2.34 1 96.06 107 SER A CA 1
ATOM 847 C C . SER A 1 107 ? 3.59 10.594 -1.498 1 96.06 107 SER A C 1
ATOM 849 O O . SER A 1 107 ? 2.943 9.641 -1.936 1 96.06 107 SER A O 1
ATOM 851 N N . MET A 1 108 ? 3.387 11.102 -0.344 1 96.12 108 MET A N 1
ATOM 852 C CA . MET A 1 108 ? 2.342 10.594 0.539 1 96.12 108 MET A CA 1
ATOM 853 C C . MET A 1 108 ? 0.961 10.805 -0.073 1 96.12 108 MET A C 1
ATOM 855 O O . MET A 1 108 ? 0.079 9.953 0.068 1 96.12 108 MET A O 1
ATOM 859 N N . THR A 1 109 ? 0.812 11.938 -0.7 1 95.62 109 THR A N 1
ATOM 860 C CA . THR A 1 109 ? -0.444 12.234 -1.378 1 95.62 109 THR A CA 1
ATOM 861 C C . THR A 1 109 ? -0.731 11.195 -2.463 1 95.62 109 THR A C 1
ATOM 863 O O . THR A 1 109 ? -1.851 10.695 -2.568 1 95.62 109 THR A O 1
ATOM 866 N N . LEU A 1 110 ? 0.276 10.844 -3.229 1 95.62 110 LEU A N 1
ATOM 867 C CA . LEU A 1 110 ? 0.12 9.836 -4.277 1 95.62 110 LEU A CA 1
ATOM 868 C C . LEU A 1 110 ? -0.209 8.477 -3.678 1 95.62 110 LEU A C 1
ATOM 870 O O . LEU A 1 110 ? -1.021 7.73 -4.23 1 95.62 110 LEU A O 1
ATOM 874 N N . ASN A 1 111 ? 0.372 8.188 -2.572 1 93.88 111 ASN A N 1
ATOM 875 C CA . ASN A 1 111 ? 0.088 6.93 -1.885 1 93.88 111 ASN A CA 1
ATOM 876 C C . ASN A 1 111 ? -1.343 6.895 -1.354 1 93.88 111 ASN A C 1
ATOM 878 O O . ASN A 1 111 ? -2 5.852 -1.401 1 93.88 111 ASN A O 1
ATOM 882 N N . ILE A 1 112 ? -1.806 7.98 -0.8 1 94.44 112 ILE A N 1
ATOM 883 C CA . ILE A 1 112 ? -3.182 8.078 -0.325 1 94.44 112 ILE A CA 1
ATOM 884 C C . ILE A 1 112 ? -4.145 7.848 -1.486 1 94.44 112 ILE A C 1
ATOM 886 O O . ILE A 1 112 ? -5.133 7.125 -1.346 1 94.44 112 ILE A O 1
ATOM 890 N N . LEU A 1 113 ? -3.779 8.445 -2.596 1 94.75 113 LEU A N 1
ATOM 891 C CA . LEU A 1 113 ? -4.605 8.273 -3.785 1 94.75 113 LEU A CA 1
ATOM 892 C C . LEU A 1 113 ? -4.652 6.805 -4.203 1 94.75 113 LEU A C 1
ATOM 894 O O . LEU A 1 113 ? -5.723 6.277 -4.52 1 94.75 113 LEU A O 1
ATOM 898 N N . LEU A 1 114 ? -3.541 6.16 -4.168 1 93.56 114 LEU A N 1
ATOM 899 C CA . LEU A 1 114 ? -3.471 4.754 -4.551 1 93.56 114 LEU A CA 1
ATOM 900 C C . LEU A 1 114 ? -4.293 3.893 -3.602 1 93.56 114 LEU A C 1
ATOM 902 O O . LEU A 1 114 ? -5.07 3.043 -4.043 1 93.56 114 LEU A O 1
ATOM 906 N N . ILE A 1 115 ? -4.16 4.086 -2.336 1 92.06 115 ILE A N 1
ATOM 907 C CA . ILE A 1 115 ? -4.906 3.326 -1.34 1 92.06 115 ILE A CA 1
ATOM 908 C C . ILE A 1 115 ? -6.398 3.592 -1.501 1 92.06 115 ILE A C 1
ATOM 910 O O . ILE A 1 115 ? -7.215 2.678 -1.373 1 92.06 115 ILE A O 1
ATOM 914 N N . SER A 1 116 ? -6.711 4.871 -1.754 1 92.81 116 SER A N 1
ATOM 915 C CA . SER A 1 116 ? -8.109 5.227 -1.972 1 92.81 116 SER A CA 1
ATOM 916 C C . SER A 1 116 ? -8.688 4.477 -3.164 1 92.81 116 SER A C 1
ATOM 918 O O . SER A 1 116 ? -9.828 4.008 -3.109 1 92.81 116 SER A O 1
ATOM 920 N N . ILE A 1 117 ? -7.93 4.359 -4.199 1 93.5 117 ILE A N 1
ATOM 921 C CA . ILE A 1 117 ? -8.367 3.66 -5.406 1 93.5 117 ILE A CA 1
ATOM 922 C C . ILE A 1 117 ? -8.562 2.178 -5.102 1 93.5 117 ILE A C 1
ATOM 924 O O . ILE A 1 117 ? -9.539 1.568 -5.547 1 93.5 117 ILE A O 1
ATOM 928 N N . ILE A 1 118 ? -7.688 1.622 -4.336 1 90.12 118 ILE A N 1
ATOM 929 C CA . ILE A 1 118 ? -7.777 0.215 -3.959 1 90.12 118 ILE A CA 1
ATOM 930 C C . ILE A 1 118 ? -9.039 -0.018 -3.127 1 90.12 118 ILE A C 1
ATOM 932 O O . ILE A 1 118 ? -9.812 -0.939 -3.404 1 90.12 118 ILE A O 1
ATOM 936 N N . VAL A 1 119 ? -9.242 0.83 -2.166 1 89.19 119 VAL A N 1
ATOM 937 C CA . VAL A 1 119 ? -10.414 0.717 -1.307 1 89.19 119 VAL A CA 1
ATOM 938 C C . VAL A 1 119 ? -11.68 0.854 -2.145 1 89.19 119 VAL A C 1
ATOM 940 O O . VAL A 1 119 ? -12.633 0.087 -1.973 1 89.19 119 VAL A O 1
ATOM 943 N N . GLN A 1 120 ? -11.609 1.768 -3.035 1 88.12 120 GLN A N 1
ATOM 944 C CA . GLN A 1 120 ? -12.766 1.985 -3.9 1 88.12 120 GLN A CA 1
ATOM 945 C C . GLN A 1 120 ? -13.031 0.768 -4.781 1 88.12 120 GLN A C 1
ATOM 947 O O . GLN A 1 120 ? -14.18 0.385 -4.992 1 88.12 120 GLN A O 1
ATOM 952 N N . ALA A 1 121 ? -12.031 0.233 -5.332 1 86.25 121 ALA A N 1
ATOM 953 C CA . ALA A 1 121 ? -12.172 -0.966 -6.156 1 86.25 121 ALA A CA 1
ATOM 954 C C . ALA A 1 121 ? -12.766 -2.117 -5.352 1 86.25 121 ALA A C 1
ATOM 956 O O . ALA A 1 121 ? -13.672 -2.809 -5.824 1 86.25 121 ALA A O 1
ATOM 957 N N . VAL A 1 122 ? -12.352 -2.264 -4.145 1 84.38 122 VAL A N 1
ATOM 958 C CA . VAL A 1 122 ? -12.844 -3.32 -3.268 1 84.38 122 VAL A CA 1
ATOM 959 C C . VAL A 1 122 ? -14.32 -3.076 -2.943 1 84.38 122 VAL A C 1
ATOM 961 O O . VAL A 1 122 ? -15.133 -4 -2.988 1 84.38 122 VAL A O 1
ATOM 964 N N . LEU A 1 123 ? -14.695 -1.866 -2.682 1 83.5 123 LEU A N 1
ATOM 965 C CA . LEU A 1 123 ? -16.062 -1.509 -2.344 1 83.5 123 LEU A CA 1
ATOM 966 C C . LEU A 1 123 ? -16.984 -1.722 -3.537 1 83.5 123 LEU A C 1
ATOM 968 O O . LEU A 1 123 ? -18.156 -2.072 -3.365 1 83.5 123 LEU A O 1
ATOM 972 N N . SER A 1 124 ? -16.438 -1.515 -4.758 1 78.31 124 SER A N 1
ATOM 973 C CA . SER A 1 124 ? -17.266 -1.683 -5.949 1 78.31 124 SER A CA 1
ATOM 974 C C . SER A 1 124 ? -17.703 -3.135 -6.125 1 78.31 124 SER A C 1
ATOM 976 O O . SER A 1 124 ? -18.703 -3.416 -6.773 1 78.31 124 SER A O 1
ATOM 978 N N . TRP A 1 125 ? -16.828 -4.074 -5.551 1 75.25 125 TRP A N 1
ATOM 979 C CA . TRP A 1 125 ? -17.141 -5.496 -5.637 1 75.25 125 TRP A CA 1
ATOM 980 C C . TRP A 1 125 ? -18.141 -5.898 -4.555 1 75.25 125 TRP A C 1
ATOM 982 O O . TRP A 1 125 ? -18.844 -6.898 -4.695 1 75.25 125 TRP A O 1
ATOM 992 N N . ILE A 1 126 ? -18.188 -5.148 -3.559 1 76.38 126 ILE A N 1
ATOM 993 C CA . ILE A 1 126 ? -18.969 -5.559 -2.396 1 76.38 126 ILE A CA 1
ATOM 994 C C . ILE A 1 126 ? -20.266 -4.754 -2.334 1 76.38 126 ILE A C 1
ATOM 996 O O . ILE A 1 126 ? -21.359 -5.32 -2.35 1 76.38 126 ILE A O 1
ATOM 1000 N N . ASN A 1 127 ? -20.109 -3.441 -2.062 1 76.12 127 ASN A N 1
ATOM 1001 C CA . ASN A 1 127 ? -21.234 -2.52 -1.956 1 76.12 127 ASN A CA 1
ATOM 1002 C C . ASN A 1 127 ? -20.875 -1.123 -2.449 1 76.12 127 ASN A C 1
ATOM 1004 O O . ASN A 1 127 ? -20.312 -0.324 -1.696 1 76.12 127 ASN A O 1
ATOM 1008 N N . PRO A 1 128 ? -21.312 -0.88 -3.664 1 70.31 128 PRO A N 1
ATOM 1009 C CA . PRO A 1 128 ? -20.938 0.421 -4.227 1 70.31 128 PRO A CA 1
ATOM 1010 C C . PRO A 1 128 ? -21.688 1.581 -3.57 1 70.31 128 PRO A C 1
ATOM 1012 O O . PRO A 1 128 ? -21.297 2.74 -3.725 1 70.31 128 PRO A O 1
ATOM 1015 N N . HIS A 1 129 ? -22.672 1.345 -2.734 1 75.56 129 HIS A N 1
ATOM 1016 C CA . HIS A 1 129 ? -23.5 2.412 -2.197 1 75.56 129 HIS A CA 1
ATOM 1017 C C . HIS A 1 129 ? -23.172 2.693 -0.736 1 75.56 129 HIS A C 1
ATOM 1019 O O . HIS A 1 129 ? -24.016 3.154 0.024 1 75.56 129 HIS A O 1
ATOM 1025 N N . THR A 1 130 ? -21.922 2.547 -0.402 1 76.38 130 THR A N 1
ATOM 1026 C CA . THR A 1 130 ? -21.484 2.822 0.962 1 76.38 130 THR A CA 1
ATOM 1027 C C . THR A 1 130 ? -21.328 4.324 1.187 1 76.38 130 THR A C 1
ATOM 1029 O O . THR A 1 130 ? -21.031 5.07 0.249 1 76.38 130 THR A O 1
ATOM 1032 N N . PRO A 1 131 ? -21.531 4.77 2.357 1 76.44 131 PRO A N 1
ATOM 1033 C CA . PRO A 1 131 ? -21.391 6.195 2.66 1 76.44 131 PRO A CA 1
ATOM 1034 C C . PRO A 1 131 ? -19.984 6.723 2.373 1 76.44 131 PRO A C 1
ATOM 1036 O O . PRO A 1 131 ? -19.797 7.926 2.152 1 76.44 131 PRO A O 1
ATOM 1039 N N . LEU A 1 132 ? -18.984 5.902 2.338 1 79 132 LEU A N 1
ATOM 1040 C CA . LEU A 1 132 ? -17.609 6.312 2.1 1 79 132 LEU A CA 1
ATOM 1041 C C . LEU A 1 132 ? -17.344 6.477 0.608 1 79 132 LEU A C 1
ATOM 1043 O O . LEU A 1 132 ? -16.344 7.086 0.215 1 79 132 LEU A O 1
ATOM 1047 N N . ALA A 1 133 ? -18.25 5.988 -0.167 1 81.38 133 ALA A N 1
ATOM 1048 C CA . ALA A 1 133 ? -18.047 5.93 -1.61 1 81.38 133 ALA A CA 1
ATOM 1049 C C . ALA A 1 133 ? -17.906 7.332 -2.199 1 81.38 133 ALA A C 1
ATOM 1051 O O . ALA A 1 133 ? -16.969 7.602 -2.959 1 81.38 133 ALA A O 1
ATOM 1052 N N . PRO A 1 134 ? -18.734 8.234 -1.731 1 78.31 134 PRO A N 1
ATOM 1053 C CA . PRO A 1 134 ? -18.609 9.578 -2.295 1 78.31 134 PRO A CA 1
ATOM 1054 C C . PRO A 1 134 ? -17.297 10.266 -1.883 1 78.31 134 PRO A C 1
ATOM 1056 O O . PRO A 1 134 ? -16.734 11.039 -2.658 1 78.31 134 PRO A O 1
ATOM 1059 N N . VAL A 1 135 ? -16.859 10 -0.755 1 78.38 135 VAL A N 1
ATOM 1060 C CA . VAL A 1 135 ? -15.609 10.594 -0.262 1 78.38 135 VAL A CA 1
ATOM 1061 C C . VAL A 1 135 ? -14.43 10.078 -1.083 1 78.38 135 VAL A C 1
ATOM 1063 O O . VAL A 1 135 ? -13.594 10.859 -1.535 1 78.38 135 VAL A O 1
ATOM 1066 N N . LEU A 1 136 ? -14.453 8.812 -1.271 1 87.75 136 LEU A N 1
ATOM 1067 C CA . LEU A 1 136 ? -13.375 8.211 -2.059 1 87.75 136 LEU A CA 1
ATOM 1068 C C . LEU A 1 136 ? -13.414 8.711 -3.498 1 87.75 136 LEU A C 1
ATOM 1070 O O . LEU A 1 136 ? -12.375 8.992 -4.094 1 87.75 136 LEU A O 1
ATOM 1074 N N . GLU A 1 137 ? -14.586 8.891 -3.984 1 84.44 137 GLU A N 1
ATOM 1075 C CA . GLU A 1 137 ? -14.75 9.328 -5.367 1 84.44 137 GLU A CA 1
ATOM 1076 C C . GLU A 1 137 ? -14.219 10.742 -5.566 1 84.44 137 GLU A C 1
ATOM 1078 O O . GLU A 1 137 ? -13.688 11.07 -6.633 1 84.44 137 GLU A O 1
ATOM 1083 N N . SER A 1 138 ? -14.336 11.523 -4.574 1 83.75 138 SER A N 1
ATOM 1084 C CA . SER A 1 138 ? -13.828 12.883 -4.664 1 83.75 138 SER A CA 1
ATOM 1085 C C . SER A 1 138 ? -12.305 1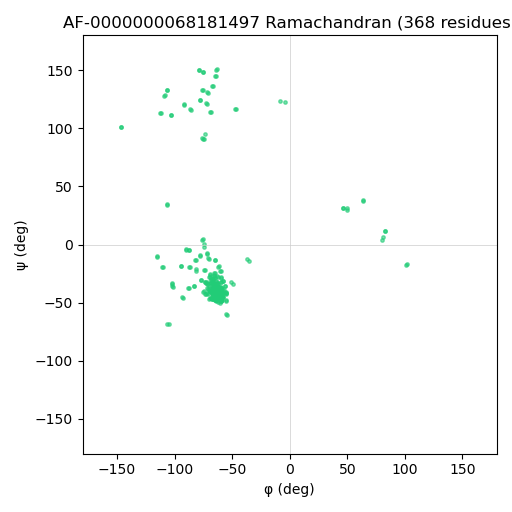2.898 -4.793 1 83.75 138 SER A C 1
ATOM 1087 O O . SER A 1 138 ? -11.742 13.781 -5.441 1 83.75 138 SER A O 1
ATOM 1089 N N . PHE A 1 139 ? -11.672 11.93 -4.262 1 87 139 PHE A N 1
ATOM 1090 C CA . PHE A 1 139 ? -10.211 11.836 -4.305 1 87 139 PHE A CA 1
ATOM 1091 C C . PHE A 1 139 ? -9.75 11.125 -5.566 1 87 139 PHE A C 1
ATOM 1093 O O . PHE A 1 139 ? -8.75 11.508 -6.176 1 87 139 PHE A O 1
ATOM 1100 N N . THR A 1 140 ? -10.531 10.125 -5.922 1 91.44 140 THR A N 1
ATOM 1101 C CA . THR A 1 140 ? -10.062 9.25 -6.992 1 91.44 140 THR A CA 1
ATOM 1102 C C . THR A 1 140 ? -10.617 9.695 -8.336 1 91.44 140 THR A C 1
ATOM 1104 O O . THR A 1 140 ? -10.094 9.328 -9.391 1 91.44 140 THR A O 1
ATOM 1107 N N . GLY A 1 141 ? -11.656 10.477 -8.312 1 89.81 141 GLY A N 1
ATOM 1108 C CA . GLY A 1 141 ? -12.375 10.891 -9.508 1 89.81 141 GLY A CA 1
ATOM 1109 C C . GLY A 1 141 ? -11.484 11.547 -10.547 1 89.81 141 GLY A C 1
ATOM 1110 O O . GLY A 1 141 ? -11.5 11.172 -11.719 1 89.81 141 GLY A O 1
ATOM 1111 N N . PRO A 1 142 ? -10.734 12.438 -10.117 1 89.06 142 PRO A N 1
ATOM 1112 C CA . PRO A 1 142 ? -9.867 13.125 -11.078 1 89.06 142 PRO A CA 1
ATOM 1113 C C . PRO A 1 142 ? -8.906 12.172 -11.797 1 89.06 142 PRO A C 1
ATOM 1115 O O . PRO A 1 142 ? -8.531 12.422 -12.945 1 89.06 142 PRO A O 1
ATOM 1118 N N . VAL A 1 143 ? -8.539 11.133 -11.195 1 91.81 143 VAL A N 1
ATOM 1119 C CA . VAL A 1 143 ? -7.605 10.18 -11.789 1 91.81 143 VAL A CA 1
ATOM 1120 C C . VAL A 1 143 ? -8.383 9.086 -12.516 1 91.81 143 VAL A C 1
ATOM 1122 O O . VAL A 1 143 ? -8.109 8.789 -13.688 1 91.81 143 VAL A O 1
ATOM 1125 N N . LEU A 1 144 ? -9.391 8.562 -11.891 1 92 144 LEU A N 1
ATOM 1126 C CA . LEU A 1 144 ? -10.125 7.434 -12.453 1 92 144 LEU A CA 1
ATOM 1127 C C . LEU A 1 144 ? -11.062 7.898 -13.562 1 92 144 LEU A C 1
ATOM 1129 O O . LEU A 1 144 ? -11.32 7.16 -14.516 1 92 144 LEU A O 1
ATOM 1133 N N . GLY A 1 145 ? -11.57 9.133 -13.453 1 91.25 145 GLY A N 1
ATOM 1134 C CA . GLY A 1 145 ? -12.5 9.664 -14.438 1 91.25 145 GLY A CA 1
ATOM 1135 C C . GLY A 1 145 ? -11.969 9.602 -15.852 1 91.25 145 GLY A C 1
ATOM 1136 O O . GLY A 1 145 ? -12.547 8.93 -16.703 1 91.25 145 GLY A O 1
ATOM 1137 N N . PRO A 1 146 ? -10.898 10.242 -16.078 1 92.44 146 PRO A N 1
ATOM 1138 C CA . PRO A 1 146 ? -10.32 10.211 -17.422 1 92.44 146 PRO A CA 1
ATOM 1139 C C . PRO A 1 146 ? -9.961 8.797 -17.875 1 92.44 146 PRO A C 1
ATOM 1141 O O . PRO A 1 146 ? -10.062 8.477 -19.062 1 92.44 146 PRO A O 1
ATOM 1144 N N . ILE A 1 147 ? -9.57 7.91 -17.016 1 92.5 147 ILE A N 1
ATOM 1145 C CA . ILE A 1 147 ? -9.18 6.551 -17.359 1 92.5 147 ILE A CA 1
ATOM 1146 C C . ILE A 1 147 ? -10.414 5.742 -17.766 1 92.5 147 ILE A C 1
ATOM 1148 O O . ILE A 1 147 ? -10.375 4.98 -18.734 1 92.5 147 ILE A O 1
ATOM 1152 N N . ARG A 1 148 ? -11.43 5.922 -17.031 1 90.56 148 ARG A N 1
ATOM 1153 C CA . ARG A 1 148 ? -12.664 5.184 -17.281 1 90.56 148 ARG A CA 1
ATOM 1154 C C . ARG A 1 148 ? -13.266 5.578 -18.625 1 90.56 148 ARG A C 1
ATOM 1156 O O . ARG A 1 148 ? -14.023 4.809 -19.219 1 90.56 148 ARG A O 1
ATOM 1163 N N . ARG A 1 149 ? -12.938 6.738 -19.062 1 89.94 149 ARG A N 1
ATOM 1164 C CA . ARG A 1 149 ? -13.438 7.184 -20.375 1 89.94 149 ARG A CA 1
ATOM 1165 C C . ARG A 1 149 ? -12.789 6.395 -21.5 1 89.94 149 ARG A C 1
ATOM 1167 O O . ARG A 1 149 ? -13.406 6.176 -22.547 1 89.94 149 ARG A O 1
ATOM 1174 N N . TYR A 1 150 ? -11.594 5.867 -21.266 1 89.88 150 TYR A N 1
ATOM 1175 C CA . TYR A 1 150 ? -10.844 5.227 -22.344 1 89.88 150 TYR A CA 1
ATOM 1176 C C . TYR A 1 150 ? -10.773 3.721 -22.125 1 89.88 150 TYR A C 1
ATOM 1178 O O . TYR A 1 150 ? -10.469 2.975 -23.062 1 89.88 150 TYR A O 1
ATOM 1186 N N . ILE A 1 151 ? -10.977 3.221 -20.984 1 85.5 151 ILE A N 1
ATOM 1187 C CA . ILE A 1 151 ? -10.789 1.802 -20.703 1 85.5 151 ILE A CA 1
ATOM 1188 C C . ILE A 1 151 ? -12.141 1.151 -20.406 1 85.5 151 ILE A C 1
ATOM 1190 O O . ILE A 1 151 ? -12.742 1.396 -19.359 1 85.5 151 ILE A O 1
ATOM 1194 N N . PRO A 1 152 ? -12.516 0.314 -21.266 1 82 152 PRO A N 1
ATOM 1195 C CA . PRO A 1 152 ? -13.781 -0.394 -21.047 1 82 152 PRO A CA 1
ATOM 1196 C C . PRO A 1 152 ? -13.656 -1.485 -19.984 1 82 152 PRO A C 1
ATOM 1198 O O . PRO A 1 152 ? -12.57 -2.025 -19.766 1 82 152 PRO A O 1
ATOM 1201 N N . PRO A 1 153 ? -14.781 -1.745 -19.234 1 78.69 153 PRO A N 1
ATOM 1202 C CA . PRO A 1 153 ? -14.75 -2.84 -18.266 1 78.69 153 PRO A CA 1
ATOM 1203 C C . PRO A 1 153 ? -14.578 -4.207 -18.922 1 78.69 153 PRO A C 1
ATOM 1205 O O . PRO A 1 153 ? -14.914 -4.379 -20.094 1 78.69 153 PRO A O 1
ATOM 1208 N N . ILE A 1 154 ? -13.844 -5.078 -18.219 1 71.25 154 ILE A N 1
ATOM 1209 C CA . ILE A 1 154 ? -13.695 -6.461 -18.672 1 71.25 154 ILE A CA 1
ATOM 1210 C C . ILE A 1 154 ? -14.469 -7.391 -17.75 1 71.25 154 ILE A C 1
ATOM 1212 O O . ILE A 1 154 ? -14.227 -7.418 -16.531 1 71.25 154 ILE A O 1
ATOM 1216 N N . ALA A 1 155 ? -15.312 -8.227 -18.375 1 72.94 155 ALA A N 1
ATOM 1217 C CA . ALA A 1 155 ? -16.141 -9.172 -17.625 1 72.94 155 ALA A CA 1
ATOM 1218 C C . ALA A 1 155 ? -16.875 -8.469 -16.484 1 72.94 155 ALA A C 1
ATOM 1220 O O . ALA A 1 155 ? -16.938 -8.977 -15.367 1 72.94 155 ALA A O 1
ATOM 1221 N N . ASN A 1 156 ? -17.172 -7.316 -16.672 1 75.88 156 ASN A N 1
ATOM 1222 C CA . ASN A 1 156 ? -17.984 -6.527 -15.75 1 75.88 156 ASN A CA 1
ATOM 1223 C C . ASN A 1 156 ? -17.141 -5.953 -14.609 1 75.88 156 ASN A C 1
ATOM 1225 O O . ASN A 1 156 ? -17.672 -5.551 -13.578 1 75.88 156 ASN A O 1
ATOM 1229 N N . PHE A 1 157 ? -15.867 -6.074 -14.812 1 78.44 157 PHE A N 1
ATOM 1230 C CA . PHE A 1 157 ? -15 -5.508 -13.789 1 78.44 157 PHE A CA 1
ATOM 1231 C C . PHE A 1 157 ? -14.344 -4.223 -14.281 1 78.44 157 PHE A C 1
ATOM 1233 O O . PHE A 1 157 ? -13.906 -4.148 -15.43 1 78.44 157 PHE A O 1
ATOM 1240 N N . ASP A 1 158 ? -14.367 -3.211 -13.5 1 83.69 158 ASP A N 1
ATOM 1241 C CA . ASP A 1 158 ? -13.695 -1.949 -13.797 1 83.69 158 ASP A CA 1
ATOM 1242 C C . ASP A 1 158 ? -12.18 -2.109 -13.742 1 83.69 158 ASP A C 1
ATOM 1244 O O . ASP A 1 158 ? -11.609 -2.35 -12.672 1 83.69 158 ASP A O 1
ATOM 1248 N N . LEU A 1 159 ? -11.461 -1.964 -14.883 1 85.06 159 LEU A N 1
ATOM 1249 C CA . LEU A 1 159 ? -10.016 -2.152 -14.945 1 85.06 159 LEU A CA 1
ATOM 1250 C C . LEU A 1 159 ? -9.281 -0.839 -14.68 1 85.06 159 LEU A C 1
ATOM 1252 O O . LEU A 1 159 ? -8.055 -0.818 -14.578 1 85.06 159 LEU A O 1
ATOM 1256 N N . SER A 1 160 ? -10.008 0.221 -14.523 1 90.56 160 SER A N 1
ATOM 1257 C CA . SER A 1 160 ? -9.406 1.544 -14.398 1 90.56 160 SER A CA 1
ATOM 1258 C C . SER A 1 160 ? -8.438 1.604 -13.219 1 90.56 160 SER A C 1
ATOM 1260 O O . SER A 1 160 ? -7.402 2.268 -13.289 1 90.56 160 SER A O 1
ATOM 1262 N N . PRO A 1 161 ? -8.688 0.823 -12.125 1 90.94 161 PRO A N 1
ATOM 1263 C CA . PRO A 1 161 ? -7.754 0.875 -11 1 90.94 161 PRO A CA 1
ATOM 1264 C C . PRO A 1 161 ? -6.363 0.362 -11.359 1 90.94 161 PRO A C 1
ATOM 1266 O O . PRO A 1 161 ? -5.359 0.876 -10.859 1 90.94 161 PRO A O 1
ATOM 1269 N N . ILE A 1 162 ? -6.27 -0.575 -12.18 1 87.94 162 ILE A N 1
ATOM 1270 C CA . ILE A 1 162 ? -4.988 -1.138 -12.594 1 87.94 162 ILE A CA 1
ATOM 1271 C C . ILE A 1 162 ? -4.188 -0.088 -13.359 1 87.94 162 ILE A C 1
ATOM 1273 O O . ILE A 1 162 ? -3 0.112 -13.094 1 87.94 162 ILE A O 1
ATOM 1277 N N . PHE A 1 163 ? -4.812 0.558 -14.289 1 91.12 163 PHE A N 1
ATOM 1278 C CA . PHE A 1 163 ? -4.152 1.597 -15.07 1 91.12 163 PHE A CA 1
ATOM 1279 C C . PHE A 1 163 ? -3.791 2.789 -14.188 1 91.12 163 PHE A C 1
ATOM 1281 O O . PHE A 1 163 ? -2.74 3.406 -14.375 1 91.12 163 PHE A O 1
ATOM 1288 N N . ALA A 1 164 ? -4.723 3.115 -13.305 1 94.31 164 ALA A N 1
ATOM 1289 C CA . ALA A 1 164 ? -4.418 4.18 -12.352 1 94.31 164 ALA A CA 1
ATOM 1290 C C . ALA A 1 164 ? -3.166 3.85 -11.539 1 94.31 164 ALA A C 1
ATOM 1292 O O . ALA A 1 164 ? -2.342 4.727 -11.281 1 94.31 164 ALA A O 1
ATOM 1293 N N . PHE A 1 165 ? -3.068 2.607 -11.195 1 93.31 165 PHE A N 1
ATOM 1294 C CA . PHE A 1 165 ? -1.896 2.156 -10.461 1 93.31 165 PHE A CA 1
ATOM 1295 C C . PHE A 1 165 ? -0.622 2.4 -11.258 1 93.31 165 PHE A C 1
ATOM 1297 O O . PHE A 1 165 ? 0.354 2.941 -10.734 1 93.31 165 PHE A O 1
ATOM 1304 N N . ILE A 1 166 ? -0.628 2.01 -12.477 1 90.56 166 ILE A N 1
ATOM 1305 C CA . ILE A 1 166 ? 0.539 2.168 -13.336 1 90.56 166 ILE A CA 1
ATOM 1306 C C . ILE A 1 166 ? 0.886 3.65 -13.461 1 90.56 166 ILE A C 1
ATOM 1308 O O . ILE A 1 166 ? 2.049 4.039 -13.32 1 90.56 166 ILE A O 1
ATOM 1312 N N . LEU A 1 167 ? -0.113 4.414 -13.703 1 92.5 167 LEU A N 1
ATOM 1313 C CA . LEU A 1 167 ? 0.091 5.852 -13.836 1 92.5 167 LEU A CA 1
ATOM 1314 C C . LEU A 1 167 ? 0.699 6.438 -12.57 1 92.5 167 LEU A C 1
ATOM 1316 O O . LEU A 1 167 ? 1.663 7.203 -12.633 1 92.5 167 LEU A O 1
ATOM 1320 N N . LEU A 1 168 ? 0.141 6.082 -11.438 1 94.25 168 LEU A N 1
ATOM 1321 C CA . LEU A 1 168 ? 0.606 6.613 -10.164 1 94.25 168 LEU A CA 1
ATOM 1322 C C . LEU A 1 168 ? 2.002 6.098 -9.836 1 94.25 168 LEU A C 1
ATOM 1324 O O . LEU A 1 168 ? 2.803 6.805 -9.219 1 94.25 168 LEU A O 1
ATOM 1328 N N . GLN A 1 169 ? 2.305 4.934 -10.281 1 91.44 169 GLN A N 1
ATOM 1329 C CA . GLN A 1 169 ? 3.652 4.402 -10.109 1 91.44 169 GLN A CA 1
ATOM 1330 C C . GLN A 1 169 ? 4.672 5.23 -10.883 1 91.44 169 GLN A C 1
ATOM 1332 O O . GLN A 1 169 ? 5.777 5.484 -10.391 1 91.44 169 GLN A O 1
ATOM 1337 N N . VAL A 1 170 ? 4.297 5.574 -12.102 1 89.25 170 VAL A N 1
ATOM 1338 C CA . VAL A 1 170 ? 5.176 6.406 -12.914 1 89.25 170 VAL A CA 1
ATOM 1339 C C . VAL A 1 170 ? 5.387 7.754 -12.234 1 89.25 170 VAL A C 1
ATOM 1341 O O . VAL A 1 170 ? 6.512 8.258 -12.164 1 89.25 170 VAL A O 1
ATOM 1344 N N . LEU A 1 171 ? 4.32 8.305 -11.75 1 93.12 171 LEU A N 1
ATOM 1345 C CA . LEU A 1 171 ? 4.422 9.586 -11.047 1 93.12 171 LEU A CA 1
ATOM 1346 C C . LEU A 1 171 ? 5.316 9.461 -9.82 1 93.12 171 LEU A C 1
ATOM 1348 O O . LEU 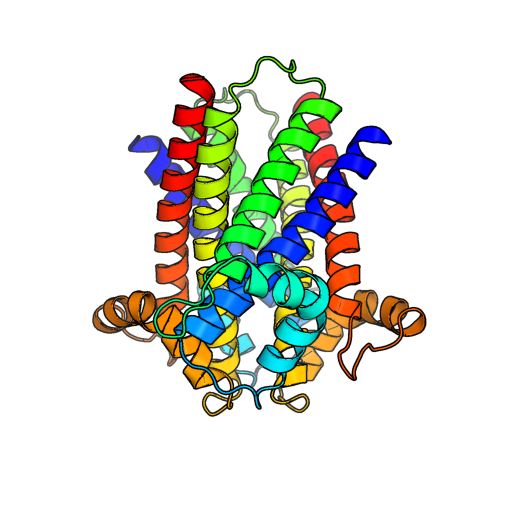A 1 171 ? 6.082 10.375 -9.508 1 93.12 171 LEU A O 1
ATOM 1352 N N . MET A 1 172 ? 5.199 8.352 -9.141 1 92.06 172 MET A N 1
ATOM 1353 C CA . MET A 1 172 ? 6.039 8.109 -7.969 1 92.06 172 MET A CA 1
ATOM 1354 C C . MET A 1 172 ? 7.512 8.047 -8.359 1 92.06 172 MET A C 1
ATOM 1356 O O . MET A 1 172 ? 8.375 8.5 -7.609 1 92.06 172 MET A O 1
ATOM 1360 N N . MET A 1 173 ? 7.773 7.512 -9.492 1 87.38 173 MET A N 1
ATOM 1361 C CA . MET A 1 173 ? 9.148 7.469 -9.992 1 87.38 173 MET A CA 1
ATOM 1362 C C . MET A 1 173 ? 9.688 8.875 -10.234 1 87.38 173 MET A C 1
ATOM 1364 O O . MET A 1 173 ? 10.844 9.156 -9.93 1 87.38 173 MET A O 1
ATOM 1368 N N . VAL A 1 174 ? 8.828 9.664 -10.812 1 90.06 174 VAL A N 1
ATOM 1369 C CA . VAL A 1 174 ? 9.211 11.047 -11.078 1 90.06 174 VAL A CA 1
ATOM 1370 C C . VAL A 1 174 ? 9.516 11.766 -9.766 1 90.06 174 VAL A C 1
ATOM 1372 O O . VAL A 1 174 ? 10.516 12.469 -9.648 1 90.06 174 VAL A O 1
ATOM 1375 N N . VAL A 1 175 ? 8.641 11.578 -8.75 1 93.56 175 VAL A N 1
ATOM 1376 C CA . VAL A 1 175 ? 8.812 12.211 -7.449 1 93.56 175 VAL A CA 1
ATOM 1377 C C . VAL A 1 175 ? 10.109 11.719 -6.805 1 93.56 175 VAL A C 1
ATOM 1379 O O . VAL A 1 175 ? 10.844 12.5 -6.199 1 93.56 175 VAL A O 1
ATOM 1382 N N . GLU A 1 176 ? 10.367 10.461 -6.91 1 89.12 176 GLU A N 1
ATOM 1383 C CA . GLU A 1 176 ? 11.586 9.891 -6.355 1 89.12 176 GLU A CA 1
ATOM 1384 C C . GLU A 1 176 ? 12.828 10.469 -7.035 1 89.12 176 GLU A C 1
ATOM 1386 O O . GLU A 1 176 ? 13.852 10.688 -6.383 1 89.12 176 GLU A O 1
ATOM 1391 N N . ASN A 1 177 ? 12.734 10.617 -8.383 1 89.12 177 ASN A N 1
ATOM 1392 C CA . ASN A 1 177 ? 13.836 11.242 -9.102 1 89.12 177 ASN A CA 1
ATOM 1393 C C . ASN A 1 177 ? 14.062 12.68 -8.641 1 89.12 177 ASN A C 1
ATOM 1395 O O . ASN A 1 177 ? 15.211 13.125 -8.523 1 89.12 177 ASN A O 1
ATOM 1399 N N . LEU A 1 178 ? 12.992 13.359 -8.422 1 91.56 178 LEU A N 1
ATOM 1400 C CA . LEU A 1 178 ? 13.086 14.719 -7.902 1 91.56 178 LEU A CA 1
ATOM 1401 C C . LEU A 1 178 ? 13.781 14.734 -6.543 1 91.56 178 LEU A C 1
ATOM 1403 O O . LEU A 1 178 ? 14.617 15.602 -6.281 1 91.56 178 LEU A O 1
ATOM 1407 N N . GLN A 1 179 ? 13.398 13.836 -5.656 1 91.5 179 GLN A N 1
ATOM 1408 C CA . GLN A 1 179 ? 14.031 13.719 -4.348 1 91.5 179 GLN A CA 1
ATOM 1409 C C . GLN A 1 179 ? 15.539 13.516 -4.48 1 91.5 179 GLN A C 1
ATOM 1411 O O . GLN A 1 179 ? 16.328 14.164 -3.783 1 91.5 179 GLN A O 1
ATOM 1416 N N . ARG A 1 180 ? 15.984 12.719 -5.395 1 89.5 180 ARG A N 1
ATOM 1417 C CA . ARG A 1 180 ? 17.391 12.438 -5.617 1 89.5 180 ARG A CA 1
ATOM 1418 C C . ARG A 1 180 ? 18.125 13.68 -6.113 1 89.5 180 ARG A C 1
ATOM 1420 O O . ARG A 1 180 ? 19.25 13.953 -5.695 1 89.5 180 ARG A O 1
ATOM 1427 N N . GLN A 1 181 ? 17.469 14.336 -7.016 1 90.25 181 GLN A N 1
ATOM 1428 C CA . GLN A 1 181 ? 18.078 15.555 -7.543 1 90.25 181 GLN A CA 1
ATOM 1429 C C . GLN A 1 181 ? 18.281 16.594 -6.441 1 90.25 181 GLN A C 1
ATOM 1431 O O . GLN A 1 181 ? 19.328 17.25 -6.391 1 90.25 181 GLN A O 1
ATOM 1436 N N . ILE A 1 182 ? 17.344 16.719 -5.539 1 90.25 182 ILE A N 1
ATOM 1437 C CA . ILE A 1 182 ? 17.422 17.672 -4.441 1 90.25 182 ILE A CA 1
ATOM 1438 C C . ILE A 1 182 ? 18.562 17.281 -3.498 1 90.25 182 ILE A C 1
ATOM 1440 O O . ILE A 1 182 ? 19.344 18.125 -3.062 1 90.25 182 ILE A O 1
ATOM 1444 N N . ILE A 1 183 ? 18.672 16.016 -3.217 1 85.5 183 ILE A N 1
ATOM 1445 C CA . ILE A 1 183 ? 19.719 15.516 -2.332 1 85.5 183 ILE A CA 1
ATOM 1446 C C . ILE A 1 183 ? 21.094 15.789 -2.947 1 85.5 183 ILE A C 1
ATOM 1448 O O . ILE A 1 183 ? 22.031 16.172 -2.244 1 85.5 183 ILE A O 1
ATOM 1452 N N . GLN A 1 184 ? 21.219 15.633 -4.27 1 85.25 184 GLN A N 1
ATOM 1453 C CA . GLN A 1 184 ? 22.5 15.82 -4.949 1 85.25 184 GLN A CA 1
ATOM 1454 C C . GLN A 1 184 ? 22.875 17.297 -5.027 1 85.25 184 GLN A C 1
ATOM 1456 O O . GLN A 1 184 ? 24.047 17.656 -5.031 1 85.25 184 GLN A O 1
ATOM 1461 N N . MET A 1 185 ? 21.906 18.047 -5.145 1 85.38 185 MET A N 1
ATOM 1462 C CA . MET A 1 185 ? 22.156 19.484 -5.266 1 85.38 185 MET A CA 1
ATOM 1463 C C . MET A 1 185 ? 22.672 20.062 -3.955 1 85.38 185 MET A C 1
ATOM 1465 O O . MET A 1 185 ? 23.375 21.078 -3.949 1 85.38 185 MET A O 1
ATOM 1469 N N . PHE A 1 186 ? 22.266 19.406 -2.828 1 79.5 186 PHE A N 1
ATOM 1470 C CA . PHE A 1 186 ? 22.641 19.938 -1.525 1 79.5 186 PHE A CA 1
ATOM 1471 C C . PHE A 1 186 ? 23.531 18.969 -0.775 1 79.5 186 PHE A C 1
ATOM 1473 O O . PHE A 1 186 ? 24.391 19.375 0.002 1 79.5 186 PHE A O 1
ATOM 1480 N N . MET B 1 1 ? 16.828 6.273 -19.906 1 56.72 1 MET B N 1
ATOM 1481 C CA . MET B 1 1 ? 15.484 6.582 -19.422 1 56.72 1 MET B CA 1
ATOM 1482 C C . MET B 1 1 ? 14.453 5.621 -20 1 56.72 1 MET B C 1
ATOM 1484 O O . MET B 1 1 ? 13.625 5.074 -19.281 1 56.72 1 MET B O 1
ATOM 1488 N N . PRO B 1 2 ? 14.539 5.461 -21.266 1 62.56 2 PRO B N 1
ATOM 1489 C CA . PRO B 1 2 ? 13.586 4.531 -21.875 1 62.56 2 PRO B CA 1
ATOM 1490 C C . PRO B 1 2 ? 13.719 3.109 -21.344 1 62.56 2 PRO B C 1
ATOM 1492 O O . PRO B 1 2 ? 12.711 2.434 -21.125 1 62.56 2 PRO B O 1
ATOM 1495 N N . ASN B 1 3 ? 14.984 2.742 -21.062 1 74.19 3 ASN B N 1
ATOM 1496 C CA . ASN B 1 3 ? 15.203 1.405 -20.531 1 74.19 3 ASN B CA 1
ATOM 1497 C C . ASN B 1 3 ? 14.602 1.266 -19.125 1 74.19 3 ASN B C 1
ATOM 1499 O O . ASN B 1 3 ? 14.062 0.211 -18.781 1 74.19 3 ASN B O 1
ATOM 1503 N N . GLN B 1 4 ? 14.586 2.344 -18.453 1 75.25 4 GLN B N 1
ATOM 1504 C CA . GLN B 1 4 ? 14.055 2.326 -17.094 1 75.25 4 GLN B CA 1
ATOM 1505 C C . GLN B 1 4 ? 12.531 2.201 -17.109 1 75.25 4 GLN B C 1
ATOM 1507 O O . GLN B 1 4 ? 11.953 1.511 -16.266 1 75.25 4 GLN B O 1
ATOM 1512 N N . ILE B 1 5 ? 12.023 2.779 -18.125 1 74.81 5 ILE B N 1
ATOM 1513 C CA . ILE B 1 5 ? 10.57 2.732 -18.25 1 74.81 5 ILE B CA 1
ATOM 1514 C C . ILE B 1 5 ? 10.133 1.329 -18.656 1 74.81 5 ILE B C 1
ATOM 1516 O O . ILE B 1 5 ? 9.148 0.8 -18.141 1 74.81 5 ILE B O 1
ATOM 1520 N N . MET B 1 6 ? 10.867 0.808 -19.562 1 78.31 6 MET B N 1
ATOM 1521 C CA . MET B 1 6 ? 10.547 -0.537 -20.031 1 78.31 6 MET B CA 1
ATOM 1522 C C . MET B 1 6 ? 10.688 -1.553 -18.906 1 78.31 6 MET B C 1
ATOM 1524 O O . MET B 1 6 ? 9.836 -2.432 -18.75 1 78.31 6 MET B O 1
ATOM 1528 N N . ILE B 1 7 ? 11.688 -1.399 -18.125 1 83.88 7 ILE B N 1
ATOM 1529 C CA . ILE B 1 7 ? 11.906 -2.293 -17 1 83.88 7 ILE B CA 1
ATOM 1530 C C . ILE B 1 7 ? 10.781 -2.121 -15.977 1 83.88 7 ILE B C 1
ATOM 1532 O O . ILE B 1 7 ? 10.273 -3.105 -15.43 1 83.88 7 ILE B O 1
ATOM 1536 N N . PHE B 1 8 ? 10.445 -0.959 -15.93 1 85.56 8 PHE B N 1
ATOM 1537 C CA . PHE B 1 8 ? 9.391 -0.656 -14.969 1 85.56 8 PHE B CA 1
ATOM 1538 C C . PHE B 1 8 ? 8.062 -1.278 -15.406 1 85.56 8 PHE B C 1
ATOM 1540 O O . PHE B 1 8 ? 7.359 -1.88 -14.594 1 85.56 8 PHE B O 1
ATOM 1547 N N . LEU B 1 9 ? 7.801 -1.085 -16.641 1 82.69 9 LEU B N 1
ATOM 1548 C CA . LEU B 1 9 ? 6.531 -1.588 -17.156 1 82.69 9 LEU B CA 1
ATOM 1549 C C . LEU B 1 9 ? 6.477 -3.109 -17.078 1 82.69 9 LEU B C 1
ATOM 1551 O O . LEU B 1 9 ? 5.473 -3.676 -16.641 1 82.69 9 LEU B O 1
ATOM 1555 N N . LEU B 1 10 ? 7.562 -3.68 -17.453 1 85 10 LEU B N 1
ATOM 1556 C CA . LEU B 1 10 ? 7.629 -5.137 -17.391 1 85 10 LEU B CA 1
ATOM 1557 C C . LEU B 1 10 ? 7.527 -5.625 -15.945 1 85 10 LEU B C 1
ATOM 1559 O O . LEU B 1 10 ? 6.781 -6.566 -15.656 1 85 10 LEU B O 1
ATOM 1563 N N . ASP B 1 11 ? 8.219 -4.992 -15.094 1 90.12 11 ASP B N 1
ATOM 1564 C CA . ASP B 1 11 ? 8.195 -5.355 -13.68 1 90.12 11 ASP B CA 1
ATOM 1565 C C . ASP B 1 11 ? 6.805 -5.176 -13.086 1 90.12 11 ASP B C 1
ATOM 1567 O O . ASP B 1 11 ? 6.32 -6.035 -12.344 1 90.12 11 ASP B O 1
ATOM 1571 N N . THR B 1 12 ? 6.199 -4.105 -13.5 1 90.06 12 THR B N 1
ATOM 1572 C CA . THR B 1 12 ? 4.883 -3.811 -12.945 1 90.06 12 THR B CA 1
ATOM 1573 C C . THR B 1 12 ? 3.848 -4.816 -13.438 1 90.06 12 THR B C 1
ATOM 1575 O O . THR B 1 12 ? 3.1 -5.387 -12.641 1 90.06 12 THR B O 1
ATOM 1578 N N . LEU B 1 13 ? 3.852 -5.09 -14.703 1 89.62 13 LEU B N 1
ATOM 1579 C CA . LEU B 1 13 ? 2.877 -6.004 -15.289 1 89.62 13 LEU B CA 1
ATOM 1580 C C . LEU B 1 13 ? 3.057 -7.418 -14.742 1 89.62 13 LEU B C 1
ATOM 1582 O O . LEU B 1 13 ? 2.084 -8.055 -14.328 1 89.62 13 LEU B O 1
ATOM 1586 N N . LEU B 1 14 ? 4.281 -7.855 -14.672 1 92.88 14 LEU B N 1
ATOM 1587 C CA . LEU B 1 14 ? 4.543 -9.203 -14.188 1 92.88 14 LEU B CA 1
ATOM 1588 C C . LEU B 1 14 ? 4.289 -9.297 -12.688 1 92.88 14 LEU B C 1
ATOM 1590 O O . LEU B 1 14 ? 3.85 -10.344 -12.188 1 92.88 14 LEU B O 1
ATOM 1594 N N . SER B 1 15 ? 4.566 -8.258 -12.016 1 93.88 15 SER B N 1
ATOM 1595 C CA . SER B 1 15 ? 4.301 -8.25 -10.578 1 93.88 15 SER B CA 1
ATOM 1596 C C . SER B 1 15 ? 2.803 -8.266 -10.289 1 93.88 15 SER B C 1
ATOM 1598 O O . SER B 1 15 ? 2.354 -8.922 -9.352 1 93.88 15 SER B O 1
ATOM 1600 N N . LEU B 1 16 ? 2.074 -7.5 -11.102 1 92.88 16 LEU B N 1
ATOM 1601 C CA . LEU B 1 16 ? 0.625 -7.512 -10.945 1 92.88 16 LEU B CA 1
ATOM 1602 C C . LEU B 1 16 ? 0.058 -8.898 -11.242 1 92.88 16 LEU B C 1
ATOM 1604 O O . LEU B 1 16 ? -0.854 -9.359 -10.555 1 92.88 16 LEU B O 1
ATOM 1608 N N . PHE B 1 17 ? 0.606 -9.445 -12.234 1 94.19 17 PHE B N 1
ATOM 1609 C CA . PHE B 1 17 ? 0.186 -10.797 -12.586 1 94.19 17 PHE B CA 1
ATOM 1610 C C . PHE B 1 17 ? 0.531 -11.773 -11.477 1 94.19 17 PHE B C 1
ATOM 1612 O O . PHE B 1 17 ? -0.293 -12.609 -11.102 1 94.19 17 PHE B O 1
ATOM 1619 N N . SER B 1 18 ? 1.762 -11.68 -10.938 1 96.12 18 SER B N 1
ATOM 1620 C CA . SER B 1 18 ? 2.188 -12.523 -9.82 1 96.12 18 SER B CA 1
ATOM 1621 C C . SER B 1 18 ? 1.29 -12.32 -8.602 1 96.12 18 SER B C 1
ATOM 1623 O O . SER B 1 18 ? 0.974 -13.273 -7.891 1 96.12 18 SER B O 1
ATOM 1625 N N . LEU B 1 19 ? 0.881 -11.133 -8.414 1 95.25 19 LEU B N 1
ATOM 1626 C CA . LEU B 1 19 ? -0.027 -10.812 -7.316 1 95.25 19 LEU B CA 1
ATOM 1627 C C . LEU B 1 19 ? -1.366 -11.523 -7.496 1 95.25 19 LEU B C 1
ATOM 1629 O O . LEU B 1 19 ? -1.897 -12.102 -6.551 1 95.25 19 LEU B O 1
ATOM 1633 N N . ALA B 1 20 ? -1.896 -11.422 -8.695 1 93.81 20 ALA B N 1
ATOM 1634 C CA . ALA B 1 20 ? -3.17 -12.078 -8.992 1 93.81 20 ALA B CA 1
ATOM 1635 C C . ALA B 1 20 ? -3.08 -13.578 -8.758 1 93.81 20 ALA B C 1
ATOM 1637 O O . ALA B 1 20 ? -3.99 -14.18 -8.188 1 93.81 20 ALA B O 1
ATOM 1638 N N . LEU B 1 21 ? -1.994 -14.141 -9.188 1 95.62 21 LEU B N 1
ATOM 1639 C CA . LEU B 1 21 ? -1.781 -15.57 -9.031 1 95.62 21 LEU B CA 1
ATOM 1640 C C . LEU B 1 21 ? -1.686 -15.945 -7.555 1 95.62 21 LEU B C 1
ATOM 1642 O O . LEU B 1 21 ? -2.283 -16.938 -7.121 1 95.62 21 LEU B O 1
ATOM 1646 N N . LEU B 1 22 ? -0.93 -15.172 -6.836 1 95.06 22 LEU B N 1
ATOM 1647 C CA . LEU B 1 22 ? -0.746 -15.453 -5.414 1 95.06 22 LEU B CA 1
ATOM 1648 C C . LEU B 1 22 ? -2.051 -15.258 -4.648 1 95.06 22 LEU B C 1
ATOM 1650 O O . LEU B 1 22 ? -2.359 -16.031 -3.736 1 95.06 22 LEU B O 1
ATOM 1654 N N . LEU B 1 23 ? -2.811 -14.273 -5 1 93.06 23 LEU B N 1
ATOM 1655 C CA . LEU B 1 23 ? -4.117 -14.055 -4.387 1 93.06 23 LEU B CA 1
ATOM 1656 C C . LEU B 1 23 ? -5.043 -15.242 -4.645 1 93.06 23 LEU B C 1
ATOM 1658 O O . LEU B 1 23 ? -5.762 -15.68 -3.744 1 93.06 23 LEU B O 1
ATOM 1662 N N . ARG B 1 24 ? -5.039 -15.633 -5.883 1 90.44 24 ARG B N 1
ATOM 1663 C CA . ARG B 1 24 ? -5.844 -16.797 -6.215 1 90.44 24 ARG B CA 1
ATOM 1664 C C . ARG B 1 24 ? -5.461 -18 -5.348 1 90.44 24 ARG B C 1
ATOM 1666 O O . ARG B 1 24 ? -6.328 -18.719 -4.867 1 90.44 24 ARG B O 1
ATOM 1673 N N . PHE B 1 25 ? -4.148 -18.219 -5.129 1 91.88 25 PHE B N 1
ATOM 1674 C CA . PHE B 1 25 ? -3.652 -19.297 -4.277 1 91.88 25 PHE B CA 1
ATOM 1675 C C . PHE B 1 25 ? -4.215 -19.172 -2.865 1 91.88 25 PHE B C 1
ATOM 1677 O O . PHE B 1 25 ? -4.715 -20.141 -2.299 1 91.88 25 PHE B O 1
ATOM 1684 N N . TYR B 1 26 ? -4.203 -18 -2.311 1 89.19 26 TYR B N 1
ATOM 1685 C CA . TYR B 1 26 ? -4.645 -17.781 -0.937 1 89.19 26 TYR B CA 1
ATOM 1686 C C . TYR B 1 26 ? -6.156 -17.922 -0.821 1 89.19 26 TYR B C 1
ATOM 1688 O O . TYR B 1 26 ? -6.664 -18.422 0.187 1 89.19 26 TYR B O 1
ATOM 1696 N N . VAL B 1 27 ? -6.859 -17.438 -1.839 1 86.94 27 VAL B N 1
ATOM 1697 C CA . VAL B 1 27 ? -8.312 -17.562 -1.83 1 86.94 27 VAL B CA 1
ATOM 1698 C C . VAL B 1 27 ? -8.703 -19.031 -1.886 1 86.94 27 VAL B C 1
ATOM 1700 O O . VAL B 1 27 ? -9.617 -19.469 -1.179 1 86.94 27 VAL B O 1
ATOM 1703 N N . GLN B 1 28 ? -8 -19.703 -2.715 1 85.25 28 GLN B N 1
ATOM 1704 C CA . GLN B 1 28 ? -8.258 -21.141 -2.809 1 85.25 28 GLN B CA 1
ATOM 1705 C C . GLN B 1 28 ? -7.902 -21.844 -1.507 1 85.25 28 GLN B C 1
ATOM 1707 O O . GLN B 1 28 ? -8.609 -22.766 -1.073 1 85.25 28 GLN B O 1
ATOM 1712 N N . TRP B 1 29 ? -6.809 -21.422 -0.937 1 84 29 TRP B N 1
ATOM 1713 C CA . TRP B 1 29 ? -6.352 -22 0.321 1 84 29 TRP B CA 1
ATOM 1714 C C . TRP B 1 29 ? -7.367 -21.766 1.434 1 84 29 TRP B C 1
ATOM 1716 O O . TRP B 1 29 ? -7.562 -22.609 2.301 1 84 29 TRP B O 1
ATOM 1726 N N . SER B 1 30 ? -8.008 -20.656 1.358 1 82.81 30 SER B N 1
ATOM 1727 C CA . SER B 1 30 ? -8.984 -20.281 2.381 1 82.81 30 SER B CA 1
ATOM 1728 C C . SER B 1 30 ? -10.359 -20.844 2.055 1 82.81 30 SER B C 1
ATOM 1730 O O . SER B 1 30 ? -11.32 -20.609 2.793 1 82.81 30 SER B O 1
ATOM 1732 N N . ARG B 1 31 ? -10.516 -21.453 0.966 1 82.31 31 ARG B N 1
ATOM 1733 C CA . ARG B 1 31 ? -11.734 -22.125 0.539 1 82.31 31 ARG B CA 1
ATOM 1734 C C . ARG B 1 31 ? -12.875 -21.125 0.374 1 82.31 31 ARG B C 1
ATOM 1736 O O . ARG B 1 31 ? -13.992 -21.375 0.834 1 82.31 31 ARG B O 1
ATOM 1743 N N . VAL B 1 32 ? -12.477 -20 -0.124 1 78.31 32 VAL B N 1
ATOM 1744 C CA . VAL B 1 32 ? -13.508 -19.016 -0.46 1 78.31 32 VAL B CA 1
ATOM 1745 C C . VAL B 1 32 ? -14.281 -19.484 -1.693 1 78.31 32 VAL B C 1
ATOM 1747 O O . VAL B 1 32 ? -13.68 -19.859 -2.699 1 78.31 32 VAL B O 1
ATOM 1750 N N . PRO B 1 33 ? -15.609 -19.406 -1.515 1 78.94 33 PRO B N 1
ATOM 1751 C CA . PRO B 1 33 ? -16.406 -19.891 -2.637 1 78.94 33 PRO B CA 1
ATOM 1752 C C . PRO B 1 33 ? -16.219 -19.078 -3.91 1 78.94 33 PRO B C 1
ATOM 1754 O O . PRO B 1 33 ? -15.953 -17.875 -3.838 1 78.94 33 PRO B O 1
ATOM 1757 N N . TYR B 1 34 ? -16.375 -19.734 -5.027 1 78.81 34 TYR B N 1
ATOM 1758 C CA . TYR B 1 34 ? -16.141 -19.156 -6.348 1 78.81 34 TYR B CA 1
ATOM 1759 C C . TYR B 1 34 ? -17.203 -18.125 -6.695 1 78.81 34 TYR B C 1
ATOM 1761 O O . TYR B 1 34 ? -17.016 -17.312 -7.598 1 78.81 34 TYR B O 1
ATOM 1769 N N . TYR B 1 35 ? -18.234 -18.031 -6.004 1 78.12 35 TYR B N 1
ATOM 1770 C CA . TYR B 1 35 ? -19.328 -17.156 -6.363 1 78.12 35 TYR B CA 1
ATOM 1771 C C . TYR B 1 35 ? -19.016 -15.703 -6 1 78.12 35 TYR B C 1
ATOM 1773 O O . TYR B 1 35 ? -19.656 -14.773 -6.492 1 78.12 35 TYR B O 1
ATOM 1781 N N . HIS B 1 36 ? -17.969 -15.508 -5.305 1 78.81 36 HIS B N 1
ATOM 1782 C CA . HIS B 1 36 ? -17.594 -14.141 -4.965 1 78.81 36 HIS B CA 1
ATOM 1783 C C . HIS B 1 36 ? -16.969 -13.43 -6.16 1 78.81 36 HIS B C 1
ATOM 1785 O O . HIS B 1 36 ? -16.125 -14 -6.852 1 78.81 36 HIS B O 1
ATOM 1791 N N . PRO B 1 37 ? -17.422 -12.25 -6.387 1 80.81 37 PRO B N 1
ATOM 1792 C CA . PRO B 1 37 ? -16.953 -11.523 -7.566 1 80.81 37 PRO B CA 1
ATOM 1793 C C . PRO B 1 37 ? -15.43 -11.375 -7.594 1 80.81 37 PRO B C 1
ATOM 1795 O O . PRO B 1 37 ? -14.82 -11.422 -8.664 1 80.81 37 PRO B O 1
ATOM 1798 N N . PHE B 1 38 ? -14.891 -11.211 -6.465 1 81.94 38 PHE B N 1
ATOM 1799 C CA . PHE B 1 38 ? -13.445 -11.07 -6.383 1 81.94 38 PHE B CA 1
ATOM 1800 C C . PHE B 1 38 ? -12.75 -12.344 -6.863 1 81.94 38 PHE B C 1
ATOM 1802 O O . PHE B 1 38 ? -11.781 -12.281 -7.621 1 81.94 38 PHE B O 1
ATOM 1809 N N . THR B 1 39 ? -13.234 -13.43 -6.445 1 85.94 39 THR B N 1
ATOM 1810 C CA . THR B 1 39 ? -12.656 -14.703 -6.848 1 85.94 39 THR B CA 1
ATOM 1811 C C . THR B 1 39 ? -12.828 -14.93 -8.352 1 85.94 39 THR B C 1
ATOM 1813 O O . THR B 1 39 ? -11.906 -15.391 -9.023 1 85.94 39 THR B O 1
ATOM 1816 N N . ARG B 1 40 ? -13.961 -14.555 -8.805 1 85.75 40 ARG B N 1
ATOM 1817 C CA . ARG B 1 40 ? -14.234 -14.703 -10.227 1 85.75 40 ARG B CA 1
ATOM 1818 C C . ARG B 1 40 ? -13.289 -13.836 -11.055 1 85.75 40 ARG B C 1
ATOM 1820 O O . ARG B 1 40 ? -12.836 -14.242 -12.125 1 85.75 40 ARG B O 1
ATOM 1827 N N . PHE B 1 41 ? -13.031 -12.727 -10.555 1 84.81 41 PHE B N 1
ATOM 1828 C CA . PHE B 1 41 ? -12.109 -11.828 -11.227 1 84.81 41 PHE B CA 1
ATOM 1829 C C . PHE B 1 41 ? -10.711 -12.43 -11.305 1 84.81 41 PHE B C 1
ATOM 1831 O O . PHE B 1 41 ? -10.078 -12.414 -12.359 1 84.81 41 PHE B O 1
ATOM 1838 N N . LEU B 1 42 ? -10.227 -12.945 -10.18 1 88.94 42 LEU B N 1
ATOM 1839 C CA . LEU B 1 42 ? -8.883 -13.523 -10.117 1 88.94 42 LEU B CA 1
ATOM 1840 C C . LEU B 1 42 ? -8.758 -14.695 -11.094 1 88.94 42 LEU B C 1
ATOM 1842 O O . LEU B 1 42 ? -7.746 -14.812 -11.789 1 88.94 42 LEU B O 1
ATOM 1846 N N . VAL B 1 43 ? -9.812 -15.461 -11.164 1 88.69 43 VAL B N 1
ATOM 1847 C CA . VAL B 1 43 ? -9.805 -16.625 -12.047 1 88.69 43 VAL B CA 1
ATOM 1848 C C . VAL B 1 43 ? -9.82 -16.172 -13.508 1 88.69 43 VAL B C 1
ATOM 1850 O O . VAL B 1 43 ? -9.086 -16.688 -14.336 1 88.69 43 VAL B O 1
ATOM 1853 N N . ALA B 1 44 ? -10.57 -15.18 -13.781 1 86.62 44 ALA B N 1
ATOM 1854 C CA . ALA B 1 44 ? -10.711 -14.688 -15.148 1 86.62 44 ALA B CA 1
ATOM 1855 C C . ALA B 1 44 ? -9.383 -14.156 -15.672 1 86.62 44 ALA B C 1
ATOM 1857 O O . ALA B 1 44 ? -9.047 -14.359 -16.844 1 86.62 44 ALA B O 1
ATOM 1858 N N . VAL B 1 45 ? -8.609 -13.547 -14.812 1 88.75 45 VAL B N 1
ATOM 1859 C CA . VAL B 1 45 ? -7.395 -12.867 -15.25 1 88.75 45 VAL B CA 1
ATOM 1860 C C . VAL B 1 45 ? -6.234 -13.859 -15.289 1 88.75 45 VAL B C 1
ATOM 1862 O O . VAL B 1 45 ? -5.242 -13.633 -15.984 1 88.75 45 VAL B O 1
ATOM 1865 N N . THR B 1 46 ? -6.391 -14.984 -14.562 1 91.31 46 THR B N 1
ATOM 1866 C CA . THR B 1 46 ? -5.23 -15.859 -14.422 1 91.31 46 THR B CA 1
ATOM 1867 C C . THR B 1 46 ? -5.488 -17.203 -15.102 1 91.31 46 THR B C 1
ATOM 1869 O O . THR B 1 46 ? -4.559 -17.984 -15.305 1 91.31 46 THR B O 1
ATOM 1872 N N . ASP B 1 47 ? -6.68 -17.516 -15.508 1 89.75 47 ASP B N 1
ATOM 1873 C CA . ASP B 1 47 ? -7.074 -18.844 -15.977 1 89.75 47 ASP B CA 1
ATOM 1874 C C . ASP B 1 47 ? -6.309 -19.234 -17.234 1 89.75 47 ASP B C 1
ATOM 1876 O O . ASP B 1 47 ? -6.023 -20.406 -17.453 1 89.75 47 ASP B O 1
ATOM 1880 N N . PHE B 1 48 ? -6.008 -18.266 -18 1 91 48 PHE B N 1
ATOM 1881 C CA . PHE B 1 48 ? -5.34 -18.578 -19.25 1 91 48 PHE B CA 1
ATOM 1882 C C . PHE B 1 48 ? -3.99 -19.234 -19 1 91 48 PHE B C 1
ATOM 1884 O O . PHE B 1 48 ? -3.518 -20.031 -19.828 1 91 48 PHE B O 1
ATOM 1891 N N . ILE B 1 49 ? -3.318 -19.031 -17.969 1 90.88 49 ILE B N 1
ATOM 1892 C CA . ILE B 1 49 ? -2.014 -19.625 -17.672 1 90.88 49 ILE B CA 1
ATOM 1893 C C . ILE B 1 49 ? -2.174 -20.766 -16.688 1 90.88 49 ILE B C 1
ATOM 1895 O O . ILE B 1 49 ? -1.48 -21.781 -16.781 1 90.88 49 ILE B O 1
ATOM 1899 N N . VAL B 1 50 ? -3.104 -20.688 -15.789 1 89.25 50 VAL B N 1
ATOM 1900 C CA . VAL B 1 50 ? -3.25 -21.656 -14.711 1 89.25 50 VAL B CA 1
ATOM 1901 C C . VAL B 1 50 ? -3.857 -22.953 -15.258 1 89.25 50 VAL B C 1
ATOM 1903 O O . VAL B 1 50 ? -3.451 -24.047 -14.875 1 89.25 50 VAL B O 1
ATOM 1906 N N . ARG B 1 51 ? -4.812 -22.844 -16.125 1 86.62 51 ARG B N 1
ATOM 1907 C CA . ARG B 1 51 ? -5.48 -24.016 -16.656 1 86.62 51 ARG B CA 1
ATOM 1908 C C . ARG B 1 51 ? -4.496 -24.922 -17.391 1 86.62 51 ARG B C 1
ATOM 1910 O O . ARG B 1 51 ? -4.418 -26.125 -17.125 1 86.62 51 ARG B O 1
ATOM 1917 N N . PRO B 1 52 ? -3.809 -24.406 -18.203 1 86.31 52 PRO B N 1
ATOM 1918 C CA . PRO B 1 52 ? -2.834 -25.266 -18.875 1 86.31 52 PRO B CA 1
ATOM 1919 C C . PRO B 1 52 ? -1.738 -25.766 -17.938 1 86.31 52 PRO B C 1
ATOM 1921 O O . PRO B 1 52 ? -1.244 -26.875 -18.094 1 86.31 52 PRO B O 1
ATOM 1924 N N . ALA B 1 53 ? -1.285 -25.016 -17.016 1 84.94 53 ALA B N 1
ATOM 1925 C CA . ALA B 1 53 ? -0.244 -25.406 -16.078 1 84.94 53 ALA B CA 1
ATOM 1926 C C . ALA B 1 53 ? -0.741 -26.5 -15.125 1 84.94 53 ALA B C 1
ATOM 1928 O O . ALA B 1 53 ? 0.042 -27.328 -14.664 1 84.94 53 ALA B O 1
ATOM 1929 N N . GLY B 1 54 ? -1.974 -26.406 -14.852 1 76.12 54 GLY B N 1
ATOM 1930 C CA . GLY B 1 54 ? -2.58 -27.375 -13.961 1 76.12 54 GLY B CA 1
AT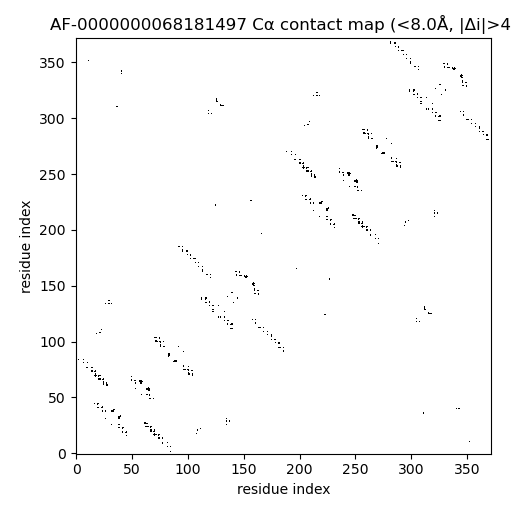OM 1931 C C . GLY B 1 54 ? -2.516 -28.797 -14.5 1 76.12 54 GLY B C 1
ATOM 1932 O O . GLY B 1 54 ? -2.613 -29.766 -13.742 1 76.12 54 GLY B O 1
ATOM 1933 N N . ARG B 1 55 ? -2.326 -28.891 -15.68 1 77.25 55 ARG B N 1
ATOM 1934 C CA . ARG B 1 55 ? -2.213 -30.203 -16.281 1 77.25 55 ARG B CA 1
ATOM 1935 C C . ARG B 1 55 ? -0.875 -30.859 -15.938 1 77.25 55 ARG B C 1
ATOM 1937 O O . ARG B 1 55 ? -0.763 -32.094 -15.891 1 77.25 55 ARG B O 1
ATOM 1944 N N . VAL B 1 56 ? -0.048 -30.031 -15.633 1 75.5 56 VAL B N 1
ATOM 1945 C CA . VAL B 1 56 ? 1.302 -30.516 -15.367 1 75.5 56 VAL B CA 1
ATOM 1946 C C . VAL B 1 56 ? 1.535 -30.578 -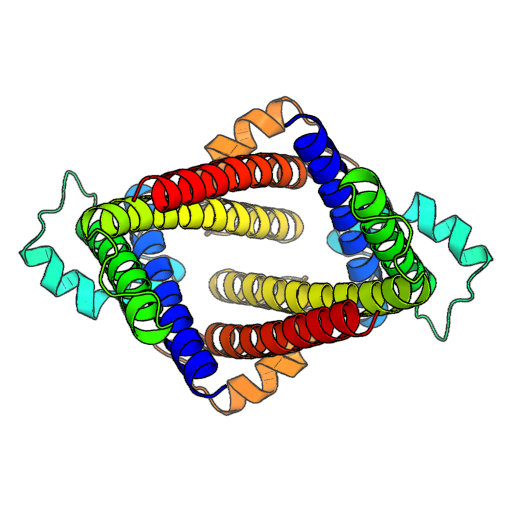13.859 1 75.5 56 VAL B C 1
ATOM 1948 O O . VAL B 1 56 ? 2.133 -31.531 -13.352 1 75.5 56 VAL B O 1
ATOM 1951 N N . ILE B 1 57 ? 0.963 -29.625 -13.211 1 70.56 57 ILE B N 1
ATOM 1952 C CA . ILE B 1 57 ? 1.189 -29.547 -11.766 1 70.56 57 ILE B CA 1
ATOM 1953 C C . ILE B 1 57 ? -0.038 -30.078 -11.023 1 70.56 57 ILE B C 1
ATOM 1955 O O . ILE B 1 57 ? -1.133 -29.516 -11.156 1 70.56 57 ILE B O 1
ATOM 1959 N N . PRO B 1 58 ? 0.179 -31.172 -10.422 1 68.06 58 PRO B N 1
ATOM 1960 C CA . PRO B 1 58 ? -0.979 -31.75 -9.734 1 68.06 58 PRO B CA 1
ATOM 1961 C C . PRO B 1 58 ? -1.426 -30.906 -8.539 1 68.06 58 PRO B C 1
ATOM 1963 O O . PRO B 1 58 ? -0.626 -30.156 -7.973 1 68.06 58 PRO B O 1
ATOM 1966 N N . SER B 1 59 ? -2.773 -30.734 -8.43 1 64.88 59 SER B N 1
ATOM 1967 C CA . SER B 1 59 ? -3.346 -30.094 -7.254 1 64.88 59 SER B CA 1
ATOM 1968 C C . SER B 1 59 ? -3.262 -31 -6.031 1 64.88 59 SER B C 1
ATOM 1970 O O . SER B 1 59 ? -3.268 -32.219 -6.164 1 64.88 59 SER B O 1
ATOM 1972 N N . TRP B 1 60 ? -2.607 -30.516 -5.027 1 63.84 60 TRP B N 1
ATOM 1973 C CA . TRP B 1 60 ? -2.553 -31.25 -3.77 1 63.84 60 TRP B CA 1
ATOM 1974 C C . TRP B 1 60 ? -3.684 -30.828 -2.84 1 63.84 60 TRP B C 1
ATOM 1976 O O . TRP B 1 60 ? -3.719 -29.688 -2.377 1 63.84 60 TRP B O 1
ATOM 1986 N N . ARG B 1 61 ? -4.461 -31.859 -2.539 1 58.25 61 ARG B N 1
ATOM 1987 C CA . ARG B 1 61 ? -5.508 -31.75 -1.526 1 58.25 61 ARG B CA 1
ATOM 1988 C C . ARG B 1 61 ? -6.328 -30.484 -1.72 1 58.25 61 ARG B C 1
ATOM 1990 O O . ARG B 1 61 ? -6.555 -29.734 -0.768 1 58.25 61 ARG B O 1
ATOM 1997 N N . GLY B 1 62 ? -6.465 -30.062 -2.971 1 62.22 62 GLY B N 1
ATOM 1998 C CA . GLY B 1 62 ? -7.328 -28.906 -3.172 1 62.22 62 GLY B CA 1
ATOM 1999 C C . GLY B 1 62 ? -6.562 -27.609 -3.363 1 62.22 62 GLY B C 1
ATOM 2000 O O . GLY B 1 62 ? -7.133 -26.594 -3.766 1 62.22 62 GLY B O 1
ATOM 2001 N N . LEU B 1 63 ? -5.32 -27.656 -2.961 1 65.44 63 LEU B N 1
ATOM 2002 C CA . LEU B 1 63 ? -4.477 -26.484 -3.176 1 65.44 63 LEU B CA 1
ATOM 2003 C C . LEU B 1 63 ? -3.844 -26.516 -4.562 1 65.44 63 LEU B C 1
ATOM 2005 O O . L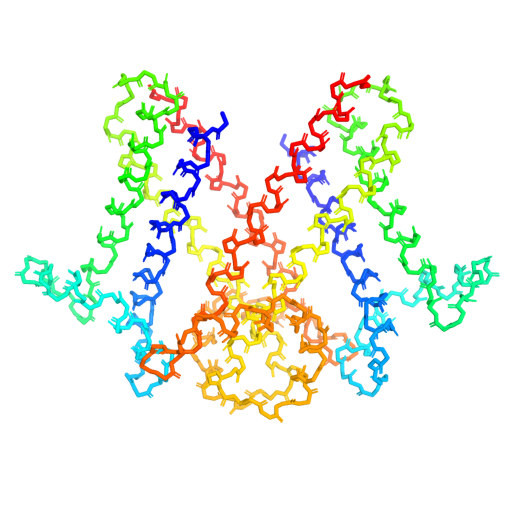EU B 1 63 ? -3.262 -27.531 -4.961 1 65.44 63 LEU B O 1
ATOM 2009 N N . ASP B 1 64 ? -4.266 -25.531 -5.25 1 72.31 64 ASP B N 1
ATOM 2010 C CA . ASP B 1 64 ? -3.643 -25.422 -6.566 1 72.31 64 ASP B CA 1
ATOM 2011 C C . ASP B 1 64 ? -2.217 -24.891 -6.461 1 72.31 64 ASP B C 1
ATOM 2013 O O . ASP B 1 64 ? -2.002 -23.672 -6.473 1 72.31 64 ASP B O 1
ATOM 2017 N N . LEU B 1 65 ? -1.298 -25.828 -6.332 1 85.88 65 LEU B N 1
ATOM 2018 C CA . LEU B 1 65 ? 0.109 -25.453 -6.227 1 85.88 65 LEU B CA 1
ATOM 2019 C C . LEU B 1 65 ? 0.594 -24.797 -7.512 1 85.88 65 LEU B C 1
ATOM 2021 O O . LEU B 1 65 ? 1.637 -24.141 -7.52 1 85.88 65 LEU B O 1
ATOM 2025 N N . SER B 1 66 ? -0.217 -24.938 -8.508 1 89 66 SER B N 1
ATOM 2026 C CA . SER B 1 66 ? 0.167 -24.359 -9.789 1 89 66 SER B CA 1
ATOM 2027 C C . SER B 1 66 ? 0.195 -22.828 -9.719 1 89 66 SER B C 1
ATOM 2029 O O . SER B 1 66 ? 1.076 -22.188 -10.297 1 89 66 SER B O 1
ATOM 2031 N N . THR B 1 67 ? -0.774 -22.266 -8.984 1 92 67 THR B N 1
ATOM 2032 C CA . THR B 1 67 ? -0.83 -20.812 -8.875 1 92 67 THR B CA 1
ATOM 2033 C C . THR B 1 67 ? 0.385 -20.281 -8.117 1 92 67 THR B C 1
ATOM 2035 O O . THR B 1 67 ? 0.973 -19.281 -8.508 1 92 67 THR B O 1
ATOM 2038 N N . PHE B 1 68 ? 0.774 -20.984 -7.125 1 93.81 68 PHE B N 1
ATOM 2039 C CA . PHE B 1 68 ? 1.936 -20.594 -6.34 1 93.81 68 PHE B CA 1
ATOM 2040 C C . PHE B 1 68 ? 3.213 -20.719 -7.16 1 93.81 68 PHE B C 1
ATOM 2042 O O . PHE B 1 68 ? 4.043 -19.812 -7.168 1 93.81 68 PHE B O 1
ATOM 2049 N N . VAL B 1 69 ? 3.383 -21.828 -7.848 1 94.38 69 VAL B N 1
ATOM 2050 C CA . VAL B 1 69 ? 4.566 -22.094 -8.656 1 94.38 69 VAL B CA 1
ATOM 2051 C C . VAL B 1 69 ? 4.656 -21.062 -9.789 1 94.38 69 VAL B C 1
ATOM 2053 O O . VAL B 1 69 ? 5.738 -20.547 -10.086 1 94.38 69 VAL B O 1
ATOM 2056 N N . LEU B 1 70 ? 3.52 -20.781 -10.375 1 94.88 70 LEU B N 1
ATOM 2057 C CA . LEU B 1 70 ? 3.49 -19.812 -11.461 1 94.88 70 LEU B CA 1
ATOM 2058 C C . LEU B 1 70 ? 3.838 -18.406 -10.938 1 94.88 70 LEU B C 1
ATOM 2060 O O . LEU B 1 70 ? 4.496 -17.641 -11.633 1 94.88 70 LEU B O 1
ATOM 2064 N N . ALA B 1 71 ? 3.342 -18.078 -9.727 1 96.5 71 ALA B N 1
ATOM 2065 C CA . ALA B 1 71 ? 3.715 -16.797 -9.109 1 96.5 71 ALA B CA 1
ATOM 2066 C C . ALA B 1 71 ? 5.219 -16.719 -8.867 1 96.5 71 ALA B C 1
ATOM 2068 O O . ALA B 1 71 ? 5.844 -15.695 -9.117 1 96.5 71 ALA B O 1
ATOM 2069 N N . TRP B 1 72 ? 5.742 -17.828 -8.406 1 96.56 72 TRP B N 1
ATOM 2070 C CA . TRP B 1 72 ? 7.18 -17.922 -8.188 1 96.56 72 TRP B CA 1
ATOM 2071 C C . TRP B 1 72 ? 7.945 -17.75 -9.492 1 96.56 72 TRP B C 1
ATOM 2073 O O . TRP B 1 72 ? 8.938 -17.031 -9.555 1 96.56 72 TRP B O 1
ATOM 2083 N N . LEU B 1 73 ? 7.512 -18.438 -10.508 1 95.56 73 LEU B N 1
ATOM 2084 C CA . LEU B 1 73 ? 8.148 -18.359 -11.82 1 95.56 73 LEU B CA 1
ATOM 2085 C C . LEU B 1 73 ? 8.117 -16.938 -12.359 1 95.56 73 LEU B C 1
ATOM 2087 O O . LEU B 1 73 ? 9.094 -16.484 -12.961 1 95.56 73 LEU B O 1
ATOM 2091 N N . ALA B 1 74 ? 6.965 -16.297 -12.172 1 95.75 74 ALA B N 1
ATOM 2092 C CA . ALA B 1 74 ? 6.852 -14.898 -12.602 1 95.75 74 ALA B CA 1
ATOM 2093 C C . ALA B 1 74 ? 7.891 -14.023 -11.906 1 95.75 74 ALA B C 1
ATOM 2095 O O . ALA B 1 74 ? 8.539 -13.195 -12.547 1 95.75 74 ALA B O 1
ATOM 2096 N N . GLN B 1 75 ? 8.055 -14.195 -10.578 1 95.94 75 GLN B N 1
ATOM 2097 C CA . GLN B 1 75 ? 9.055 -13.43 -9.836 1 95.94 75 GLN B CA 1
ATOM 2098 C C . GLN B 1 75 ? 10.461 -13.75 -10.312 1 95.94 75 GLN B C 1
ATOM 2100 O O . GLN B 1 75 ? 11.32 -12.867 -10.391 1 95.94 75 GLN B O 1
ATOM 2105 N N . PHE B 1 76 ? 10.703 -15.039 -10.578 1 95.12 76 PHE B N 1
ATOM 2106 C CA . PHE B 1 76 ? 11.992 -15.469 -11.102 1 95.12 76 PHE B CA 1
ATOM 2107 C C . PHE B 1 76 ? 12.297 -14.781 -12.422 1 95.12 76 PHE B C 1
ATOM 2109 O O . PHE B 1 76 ? 13.398 -14.258 -12.617 1 95.12 76 PHE B O 1
ATOM 2116 N N . ILE B 1 77 ? 11.336 -14.703 -13.32 1 93.19 77 ILE B N 1
ATOM 2117 C CA . ILE B 1 77 ? 11.484 -14.078 -14.625 1 93.19 77 ILE B CA 1
ATOM 2118 C C . ILE B 1 77 ? 11.758 -12.586 -14.453 1 93.19 77 ILE B C 1
ATOM 2120 O O . ILE B 1 77 ? 12.602 -12.023 -15.156 1 93.19 77 ILE B O 1
ATOM 2124 N N . ILE B 1 78 ? 11.055 -11.992 -13.555 1 92.31 78 ILE B N 1
ATOM 2125 C CA . ILE B 1 78 ? 11.242 -10.57 -13.305 1 92.31 78 ILE B CA 1
ATOM 2126 C C . ILE B 1 78 ? 12.672 -10.312 -12.852 1 92.31 78 ILE B C 1
ATOM 2128 O O . ILE B 1 78 ? 13.336 -9.398 -13.352 1 92.31 78 ILE B O 1
ATOM 2132 N N . LEU B 1 79 ? 13.18 -11.117 -11.961 1 90.62 79 LEU B N 1
ATOM 2133 C CA . LEU B 1 79 ? 14.516 -10.93 -11.414 1 90.62 79 LEU B CA 1
ATOM 2134 C C . LEU B 1 79 ? 15.578 -11.125 -12.484 1 90.62 79 LEU B C 1
ATOM 2136 O O . LEU B 1 79 ? 16.5 -10.328 -12.609 1 90.62 79 LEU B O 1
ATOM 2140 N N . VAL B 1 80 ? 15.422 -12.188 -13.219 1 88.81 80 VAL B N 1
ATOM 2141 C CA . VAL B 1 80 ? 16.359 -12.461 -14.305 1 88.81 80 VAL B CA 1
ATOM 2142 C C . VAL B 1 80 ? 16.281 -11.344 -15.344 1 88.81 80 VAL B C 1
ATOM 2144 O O . VAL B 1 80 ? 17.312 -10.867 -15.812 1 88.81 80 VAL B O 1
ATOM 2147 N N . GLY B 1 81 ? 15.086 -10.898 -15.758 1 86.75 81 GLY B N 1
ATOM 2148 C CA . GLY B 1 81 ? 14.891 -9.828 -16.734 1 86.75 81 GLY B CA 1
ATOM 2149 C C . GLY B 1 81 ? 15.5 -8.516 -16.297 1 86.75 81 GLY B C 1
ATOM 2150 O O . GLY B 1 81 ? 16.188 -7.852 -17.094 1 86.75 81 GLY B O 1
ATOM 2151 N N . VAL B 1 82 ? 15.227 -8.133 -15.094 1 82.88 82 VAL B N 1
ATOM 2152 C CA . VAL B 1 82 ? 15.75 -6.875 -14.578 1 82.88 82 VAL B CA 1
ATOM 2153 C C . VAL B 1 82 ? 17.281 -6.914 -14.562 1 82.88 82 VAL B C 1
ATOM 2155 O O . VAL B 1 82 ? 17.938 -5.922 -14.883 1 82.88 82 VAL B O 1
ATOM 2158 N N . ASN B 1 83 ? 17.844 -8.031 -14.078 1 81.88 83 ASN B N 1
ATOM 2159 C CA . ASN B 1 83 ? 19.297 -8.164 -14.055 1 81.88 83 ASN B CA 1
ATOM 2160 C C . ASN B 1 83 ? 19.891 -8.086 -15.461 1 81.88 83 ASN B C 1
ATOM 2162 O O . ASN B 1 83 ? 20.922 -7.457 -15.672 1 81.88 83 ASN B O 1
ATOM 2166 N N . LEU B 1 84 ? 19.234 -8.711 -16.391 1 79.5 84 LEU B N 1
ATOM 2167 C CA . LEU B 1 84 ? 19.719 -8.719 -17.781 1 79.5 84 LEU B CA 1
ATOM 2168 C C . LEU B 1 84 ? 19.641 -7.324 -18.391 1 79.5 84 LEU B C 1
ATOM 2170 O O . LEU B 1 84 ? 20.547 -6.898 -19.094 1 79.5 84 LEU B O 1
ATOM 2174 N N . LEU B 1 85 ? 18.578 -6.641 -18.078 1 76.75 85 LEU B N 1
ATOM 2175 C CA . LEU B 1 85 ? 18.359 -5.332 -18.672 1 76.75 85 LEU B CA 1
ATOM 2176 C C . LEU B 1 85 ? 19.109 -4.246 -17.922 1 76.75 85 LEU B C 1
ATOM 2178 O O . LEU B 1 85 ? 19.469 -3.217 -18.5 1 76.75 85 LEU B O 1
ATOM 2182 N N . GLY B 1 86 ? 19.219 -4.371 -16.578 1 70.56 86 GLY B N 1
ATOM 2183 C CA . GLY B 1 86 ? 19.906 -3.373 -15.781 1 70.56 86 GLY B CA 1
ATOM 2184 C C . GLY B 1 86 ? 21.406 -3.438 -15.914 1 70.56 86 GLY B C 1
ATOM 2185 O O . GLY B 1 86 ? 22.125 -2.572 -15.406 1 70.56 86 GLY B O 1
ATOM 2186 N N . GLY B 1 87 ? 21.859 -4.336 -16.688 1 63.81 87 GLY B N 1
ATOM 2187 C CA . GLY B 1 87 ? 23.281 -4.445 -16.938 1 63.81 87 GLY B CA 1
ATOM 2188 C C . GLY B 1 87 ? 24.031 -5.152 -15.836 1 63.81 87 GLY B C 1
ATOM 2189 O O . GLY B 1 87 ? 25.234 -4.969 -15.68 1 63.81 87 GLY B O 1
ATOM 2190 N N . PHE B 1 88 ? 23.203 -5.633 -14.859 1 59.03 88 PHE B N 1
ATOM 2191 C CA . PHE B 1 88 ? 23.938 -6.32 -13.805 1 59.03 88 PHE B CA 1
ATOM 2192 C C . PHE B 1 88 ? 24.438 -7.68 -14.281 1 59.03 88 PHE B C 1
ATOM 2194 O O . PHE B 1 88 ? 23.75 -8.359 -15.055 1 59.03 88 PHE B O 1
ATOM 2201 N N . GLY B 1 89 ? 25.578 -7.844 -14.734 1 54.34 89 GLY B N 1
ATOM 2202 C CA . GLY B 1 89 ? 26.312 -8.992 -15.25 1 54.34 89 GLY B CA 1
ATOM 2203 C C . GLY B 1 89 ? 25.578 -10.305 -15.031 1 54.34 89 GLY B C 1
ATOM 2204 O O . GLY B 1 89 ? 24.719 -10.406 -14.148 1 54.34 89 GLY B O 1
ATOM 2205 N N . ALA B 1 90 ? 25.312 -11.094 -16.156 1 54.19 90 ALA B N 1
ATOM 2206 C CA . ALA B 1 90 ? 24.828 -12.469 -16.281 1 54.19 90 ALA B CA 1
ATOM 2207 C C . ALA B 1 90 ? 25.422 -13.352 -15.18 1 54.19 90 ALA B C 1
ATOM 2209 O O . ALA B 1 90 ? 25.078 -14.531 -15.078 1 54.19 90 ALA B O 1
ATOM 2210 N N . GLY B 1 91 ? 26.391 -12.914 -14.469 1 55.94 91 GLY B N 1
ATOM 2211 C CA . GLY B 1 91 ? 27.078 -13.852 -13.602 1 55.94 91 GLY B CA 1
ATOM 2212 C C . GLY B 1 91 ? 26.281 -14.18 -12.344 1 55.94 91 GLY B C 1
ATOM 2213 O O . GLY B 1 91 ? 26.797 -14.852 -11.445 1 55.94 91 GLY B O 1
ATOM 2214 N N . SER B 1 92 ? 25.094 -13.648 -12.281 1 65.75 92 SER B N 1
ATOM 2215 C CA . SER B 1 92 ? 24.406 -13.914 -11.023 1 65.75 92 SER B CA 1
ATOM 2216 C C . SER B 1 92 ? 23.828 -15.32 -11 1 65.75 92 SER B C 1
ATOM 2218 O O . SER B 1 92 ? 23.5 -15.883 -12.047 1 65.75 92 SER B O 1
ATOM 2220 N N . SER B 1 93 ? 24.172 -16.172 -9.984 1 80.69 93 SER B N 1
ATOM 2221 C CA . SER B 1 93 ? 23.766 -17.547 -9.734 1 80.69 93 SER B CA 1
ATOM 2222 C C . SER B 1 93 ? 22.25 -17.719 -9.883 1 80.69 93 SER B C 1
ATOM 2224 O O . SER B 1 93 ? 21.484 -16.922 -9.344 1 80.69 93 SER B O 1
ATOM 2226 N N . MET B 1 94 ? 21.875 -18.531 -10.852 1 86 94 MET B N 1
ATOM 2227 C CA . MET B 1 94 ? 20.469 -18.875 -11.047 1 86 94 MET B CA 1
ATOM 2228 C C . MET B 1 94 ? 19.844 -19.344 -9.734 1 86 94 MET B C 1
ATOM 2230 O O . MET B 1 94 ? 18.656 -19.094 -9.484 1 86 94 MET B O 1
ATOM 2234 N N . PHE B 1 95 ? 20.672 -19.969 -8.945 1 89.94 95 PHE B N 1
ATOM 2235 C CA . PHE B 1 95 ? 20.203 -20.438 -7.645 1 89.94 95 PHE B CA 1
ATOM 2236 C C . PHE B 1 95 ? 19.828 -19.266 -6.75 1 89.94 95 PHE B C 1
ATOM 2238 O O . PHE B 1 95 ? 18.812 -19.312 -6.043 1 89.94 95 PHE B O 1
ATOM 2245 N N . ALA B 1 96 ? 20.625 -18.266 -6.824 1 90.62 96 ALA B N 1
ATOM 2246 C CA . ALA B 1 96 ? 20.359 -17.062 -6.039 1 90.62 96 ALA B CA 1
ATOM 2247 C C . ALA B 1 96 ? 19.031 -16.422 -6.445 1 90.62 96 ALA B C 1
ATOM 2249 O O . ALA B 1 96 ? 18.25 -16 -5.59 1 90.62 96 ALA B O 1
ATOM 2250 N N . PHE B 1 97 ? 18.781 -16.5 -7.758 1 93 97 PHE B N 1
ATOM 2251 C CA . PHE B 1 97 ? 17.547 -15.914 -8.258 1 93 97 PHE B CA 1
ATOM 2252 C C . PHE B 1 97 ? 16.344 -16.719 -7.797 1 93 97 PHE B C 1
ATOM 2254 O O . PHE B 1 97 ? 15.289 -16.156 -7.48 1 93 97 PHE B O 1
ATOM 2261 N N . ALA B 1 98 ? 16.562 -18.016 -7.773 1 94.88 98 ALA B N 1
ATOM 2262 C CA . ALA B 1 98 ? 15.477 -18.891 -7.324 1 94.88 98 ALA B CA 1
ATOM 2263 C C . ALA B 1 98 ? 15.125 -18.625 -5.863 1 94.88 98 ALA B C 1
ATOM 2265 O O . ALA B 1 98 ? 13.953 -18.531 -5.508 1 94.88 98 ALA B O 1
ATOM 2266 N N . LEU B 1 99 ? 16.141 -18.453 -5.082 1 94.81 99 LEU B N 1
ATOM 2267 C CA . LEU B 1 99 ? 15.938 -18.188 -3.662 1 94.81 99 LEU B CA 1
ATOM 2268 C C . LEU B 1 99 ? 15.32 -16.797 -3.457 1 94.81 99 LEU B C 1
ATOM 2270 O O . LEU B 1 99 ? 14.414 -16.641 -2.635 1 94.81 99 LEU B O 1
ATOM 2274 N N . LEU B 1 100 ? 15.797 -15.883 -4.246 1 95 100 LEU B N 1
ATOM 2275 C CA . LEU B 1 100 ? 15.289 -14.516 -4.137 1 95 100 LEU B CA 1
ATOM 2276 C C . LEU B 1 100 ? 13.828 -14.445 -4.555 1 95 100 LEU B C 1
ATOM 2278 O O . LEU B 1 100 ? 13.047 -13.672 -3.99 1 95 100 LEU B O 1
ATOM 2282 N N . ALA B 1 101 ? 13.492 -15.172 -5.551 1 96.56 101 ALA B N 1
ATOM 2283 C CA . ALA B 1 101 ? 12.102 -15.211 -5.992 1 96.56 101 ALA B CA 1
ATOM 2284 C C . ALA B 1 101 ? 11.18 -15.695 -4.875 1 96.56 101 ALA B C 1
ATOM 2286 O O . ALA B 1 101 ? 10.062 -15.203 -4.727 1 96.56 101 ALA B O 1
ATOM 2287 N N . LEU B 1 102 ? 11.695 -16.656 -4.125 1 96.75 102 LEU B N 1
ATOM 2288 C CA . LEU B 1 102 ? 10.922 -17.156 -2.986 1 96.75 102 LEU B CA 1
ATOM 2289 C C . LEU B 1 102 ? 10.773 -16.078 -1.926 1 96.75 102 LEU B C 1
ATOM 2291 O O . LEU B 1 102 ? 9.695 -15.914 -1.343 1 96.75 102 LEU B O 1
ATOM 2295 N N . VAL B 1 103 ? 11.805 -15.359 -1.688 1 96.25 103 VAL B N 1
ATOM 2296 C CA . VAL B 1 103 ? 11.781 -14.281 -0.708 1 96.25 103 VAL B CA 1
ATOM 2297 C C . VAL B 1 103 ? 10.82 -13.18 -1.174 1 96.25 103 VAL B C 1
ATOM 2299 O O . VAL B 1 103 ? 10.086 -12.609 -0.367 1 96.25 103 VAL B O 1
ATOM 2302 N N . LYS B 1 104 ? 10.789 -12.891 -2.473 1 96 104 LYS B N 1
ATOM 2303 C CA . LYS B 1 104 ? 9.891 -11.891 -3.031 1 96 104 LYS B CA 1
ATOM 2304 C C . LYS B 1 104 ? 8.43 -12.312 -2.857 1 96 104 LYS B C 1
ATOM 2306 O O . LYS B 1 104 ? 7.559 -11.469 -2.625 1 96 104 LYS B O 1
ATOM 2311 N N . LEU B 1 105 ? 8.18 -13.586 -2.984 1 96.69 105 LEU B N 1
ATOM 2312 C CA . LEU B 1 105 ? 6.824 -14.062 -2.742 1 96.69 105 LEU B CA 1
ATOM 2313 C C . LEU B 1 105 ? 6.43 -13.867 -1.283 1 96.69 105 LEU B C 1
ATOM 2315 O O . LEU B 1 105 ? 5.277 -13.539 -0.986 1 96.69 105 LEU B O 1
ATOM 2319 N N . ALA B 1 106 ? 7.438 -14.102 -0.406 1 96.25 106 ALA B N 1
ATOM 2320 C CA . ALA B 1 106 ? 7.184 -13.875 1.016 1 96.25 106 ALA B CA 1
ATOM 2321 C C . ALA B 1 106 ? 6.863 -12.414 1.29 1 96.25 106 ALA B C 1
ATOM 2323 O O . ALA B 1 106 ? 5.93 -12.102 2.039 1 96.25 106 ALA B O 1
ATOM 2324 N N . SER B 1 107 ? 7.605 -11.562 0.659 1 96.06 107 SER B N 1
ATOM 2325 C CA . SER B 1 107 ? 7.352 -10.133 0.8 1 96.06 107 SER B CA 1
ATOM 2326 C C . SER B 1 107 ? 5.977 -9.758 0.256 1 96.06 107 SER B C 1
ATOM 2328 O O . SER B 1 107 ? 5.262 -8.953 0.857 1 96.06 107 SER B O 1
ATOM 2330 N N . MET B 1 108 ? 5.621 -10.328 -0.833 1 96.12 108 MET B N 1
ATOM 2331 C CA . MET B 1 108 ? 4.316 -10.07 -1.432 1 96.12 108 MET B CA 1
ATOM 2332 C C . MET B 1 108 ? 3.193 -10.555 -0.52 1 96.12 108 MET B C 1
ATOM 2334 O O . MET B 1 108 ? 2.143 -9.914 -0.43 1 96.12 108 MET B O 1
ATOM 2338 N N . THR B 1 109 ? 3.438 -11.664 0.091 1 95.56 109 THR B N 1
ATOM 2339 C CA . THR B 1 109 ? 2.467 -12.203 1.037 1 95.56 109 THR B CA 1
ATOM 2340 C C . THR B 1 109 ? 2.23 -11.227 2.186 1 95.56 109 THR B C 1
ATOM 2342 O O . THR B 1 109 ? 1.087 -10.977 2.564 1 95.56 109 THR B O 1
ATOM 2345 N N . LEU B 1 110 ? 3.285 -10.648 2.709 1 95.5 110 LEU B N 1
ATOM 2346 C CA . LEU B 1 110 ? 3.17 -9.68 3.787 1 95.5 110 LEU B CA 1
ATOM 2347 C C . LEU B 1 110 ? 2.432 -8.43 3.314 1 95.5 110 LEU B C 1
ATOM 2349 O O . LEU B 1 110 ? 1.633 -7.855 4.059 1 95.5 110 LEU B O 1
ATOM 2353 N N . ASN B 1 111 ? 2.668 -8.055 2.111 1 93.81 111 ASN B N 1
ATOM 2354 C CA . ASN B 1 111 ? 1.973 -6.906 1.539 1 93.81 111 ASN B CA 1
ATOM 2355 C C . ASN B 1 111 ? 0.483 -7.188 1.358 1 93.81 111 ASN B C 1
ATOM 2357 O O . ASN B 1 111 ? -0.349 -6.305 1.577 1 93.81 111 ASN B O 1
ATOM 2361 N N . ILE B 1 112 ? 0.145 -8.367 0.913 1 94.38 112 ILE B N 1
ATOM 2362 C CA . ILE B 1 112 ? -1.251 -8.766 0.771 1 94.38 112 ILE B CA 1
ATOM 2363 C C . ILE B 1 112 ? -1.943 -8.719 2.131 1 94.38 112 ILE B C 1
ATOM 2365 O O . ILE B 1 112 ? -3.068 -8.219 2.244 1 94.38 112 ILE B O 1
ATOM 2369 N N . LEU B 1 113 ? -1.213 -9.188 3.109 1 94.69 113 LEU B N 1
ATOM 2370 C CA . LEU B 1 113 ? -1.754 -9.164 4.465 1 94.69 113 LEU B CA 1
ATOM 2371 C C . LEU B 1 113 ? -2.012 -7.727 4.918 1 94.69 113 LEU B C 1
ATOM 2373 O O . LEU B 1 113 ? -3.064 -7.434 5.488 1 94.69 113 LEU B O 1
ATOM 2377 N N . LEU B 1 114 ? -1.102 -6.867 4.633 1 93.56 114 LEU B N 1
ATOM 2378 C CA . LEU B 1 114 ? -1.244 -5.469 5.023 1 93.56 114 LEU B CA 1
ATOM 2379 C C . LEU B 1 114 ? -2.428 -4.824 4.309 1 93.56 114 LEU B C 1
ATOM 2381 O O . LEU B 1 114 ? -3.244 -4.148 4.941 1 93.56 114 LEU B O 1
ATOM 2385 N N . ILE B 1 115 ? -2.553 -5.02 3.047 1 92 115 ILE B N 1
ATOM 2386 C CA . ILE B 1 115 ? -3.652 -4.461 2.27 1 92 115 ILE B CA 1
ATOM 2387 C C . ILE B 1 115 ? -4.977 -5.031 2.768 1 92 115 ILE B C 1
ATOM 2389 O O . ILE B 1 115 ? -5.977 -4.312 2.854 1 92 115 ILE B O 1
ATOM 2393 N N . SER B 1 116 ? -4.945 -6.34 3.053 1 92.81 116 SER B N 1
ATOM 2394 C CA . SER B 1 116 ? -6.145 -6.977 3.584 1 92.81 116 SER B CA 1
ATOM 2395 C C . SER B 1 116 ? -6.578 -6.332 4.898 1 92.81 116 SER B C 1
ATOM 2397 O O . SER B 1 116 ? -7.77 -6.109 5.121 1 92.81 116 SER B O 1
ATOM 2399 N N . ILE B 1 117 ? -5.637 -6.027 5.727 1 93.44 117 ILE B N 1
ATOM 2400 C CA . ILE B 1 117 ? -5.914 -5.402 7.016 1 93.44 117 ILE B CA 1
ATOM 2401 C C . ILE B 1 117 ? -6.484 -4.004 6.801 1 93.44 117 ILE B C 1
ATOM 2403 O O . ILE B 1 117 ? -7.434 -3.6 7.477 1 93.44 117 ILE B O 1
ATOM 2407 N N . ILE B 1 118 ? -5.949 -3.307 5.867 1 90.25 118 ILE B N 1
ATOM 2408 C CA . ILE B 1 118 ? -6.418 -1.96 5.555 1 90.25 118 ILE B CA 1
ATOM 2409 C C . ILE B 1 118 ? -7.855 -2.02 5.047 1 90.25 118 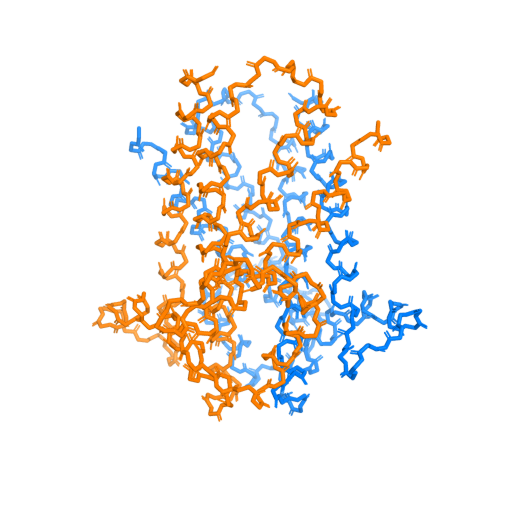ILE B C 1
ATOM 2411 O O . ILE B 1 118 ? -8.719 -1.272 5.516 1 90.25 118 ILE B O 1
ATOM 2415 N N . VAL B 1 119 ? -8.094 -2.912 4.148 1 89.12 119 VAL B N 1
ATOM 2416 C CA . VAL B 1 119 ? -9.438 -3.072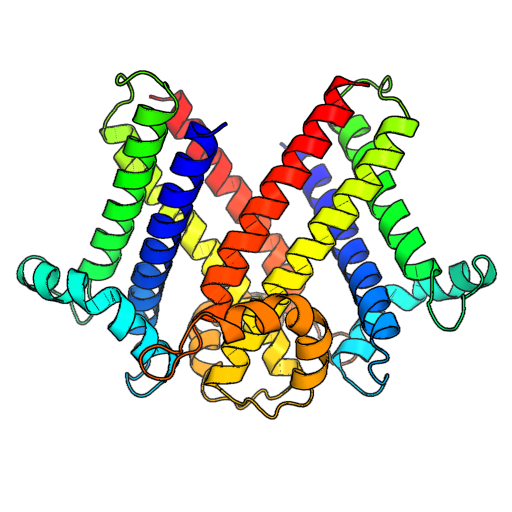 3.588 1 89.12 119 VAL B CA 1
ATOM 2417 C C . VAL B 1 119 ? -10.414 -3.449 4.695 1 89.12 119 VAL B C 1
ATOM 2419 O O . VAL B 1 119 ? -11.523 -2.904 4.77 1 89.12 119 VAL B O 1
ATOM 2422 N N . GLN B 1 120 ? -9.945 -4.305 5.516 1 88.19 120 GLN B N 1
ATOM 2423 C CA . GLN B 1 120 ? -10.797 -4.738 6.621 1 88.19 120 GLN B CA 1
ATOM 2424 C C . GLN B 1 120 ? -11.094 -3.58 7.57 1 88.19 120 GLN B C 1
ATOM 2426 O O . GLN B 1 120 ? -12.219 -3.441 8.055 1 88.19 120 GLN B O 1
ATOM 2431 N N . ALA B 1 121 ? -10.125 -2.83 7.891 1 86.38 121 ALA B N 1
ATOM 2432 C CA . ALA B 1 121 ? -10.312 -1.666 8.75 1 86.38 121 ALA B CA 1
ATOM 2433 C C . ALA B 1 121 ? -11.312 -0.686 8.141 1 86.38 121 ALA B C 1
ATOM 2435 O O . ALA B 1 121 ? -12.203 -0.186 8.828 1 86.38 121 ALA B O 1
ATOM 2436 N N . VAL B 1 122 ? -11.234 -0.493 6.875 1 84.44 122 VAL B N 1
ATOM 2437 C CA . VAL B 1 122 ? -12.133 0.414 6.168 1 84.44 122 VAL B CA 1
ATOM 2438 C C . VAL B 1 122 ? -13.547 -0.144 6.191 1 84.44 122 VAL B C 1
ATOM 2440 O O . VAL B 1 122 ? -14.508 0.589 6.453 1 84.44 122 VAL B O 1
ATOM 2443 N N . LEU B 1 123 ? -13.711 -1.407 5.992 1 83.44 123 LEU B N 1
ATOM 2444 C CA . LEU B 1 123 ? -15.016 -2.055 5.977 1 83.44 123 LEU B CA 1
ATOM 2445 C C . LEU B 1 123 ? -15.664 -2.014 7.359 1 83.44 123 LEU B C 1
ATOM 2447 O O . LEU B 1 123 ? -16.891 -1.923 7.473 1 83.44 123 LEU B O 1
ATOM 2451 N N . SER B 1 124 ? -14.812 -2.068 8.398 1 78.25 124 SER B N 1
ATOM 2452 C CA . SER B 1 124 ? -15.344 -2.049 9.758 1 78.25 124 SER B CA 1
ATOM 2453 C C . SER B 1 124 ? -16.016 -0.714 10.07 1 78.25 124 SER B C 1
ATOM 2455 O O . SER B 1 124 ? -16.875 -0.636 10.945 1 78.25 124 SER B O 1
ATOM 2457 N N . TRP B 1 125 ? -15.523 0.368 9.336 1 75.25 125 TRP B N 1
ATOM 2458 C CA . TRP B 1 125 ? -16.109 1.693 9.531 1 75.25 125 TRP B CA 1
ATOM 2459 C C . TRP B 1 125 ? -17.391 1.846 8.727 1 75.25 125 TRP B C 1
ATOM 2461 O O . TRP B 1 125 ? -18.234 2.682 9.055 1 75.25 125 TRP B O 1
ATOM 2471 N N . ILE B 1 126 ? -17.531 1.065 7.758 1 76.19 126 ILE B N 1
ATOM 2472 C CA . ILE B 1 126 ? -18.625 1.275 6.82 1 76.19 126 ILE B CA 1
ATOM 2473 C C . ILE B 1 126 ? -19.703 0.21 7.039 1 76.19 126 ILE B C 1
ATOM 2475 O O . ILE B 1 126 ? -20.859 0.532 7.316 1 76.19 126 ILE B O 1
ATOM 2479 N N . ASN B 1 127 ? -19.344 -1.038 6.707 1 76.12 127 ASN B N 1
ATOM 2480 C CA . ASN B 1 127 ? -20.234 -2.18 6.84 1 76.12 127 ASN B CA 1
ATOM 2481 C C . ASN B 1 127 ? -19.484 -3.455 7.191 1 76.12 127 ASN B C 1
ATOM 2483 O O . ASN B 1 127 ? -18.953 -4.133 6.309 1 76.12 127 ASN B O 1
ATOM 2487 N N . PRO B 1 128 ? -19.562 -3.766 8.469 1 70.31 128 PRO B N 1
ATOM 2488 C CA . PRO B 1 128 ? -18.797 -4.945 8.891 1 70.31 128 PRO B CA 1
ATOM 2489 C C . PRO B 1 128 ? -19.422 -6.25 8.398 1 70.31 128 PRO B C 1
ATOM 2491 O O . PRO B 1 128 ? -18.766 -7.297 8.43 1 70.31 128 PRO B O 1
ATOM 2494 N N . HIS B 1 129 ? -20.594 -6.25 7.812 1 75.38 129 HIS B N 1
ATOM 2495 C CA . HIS B 1 129 ? -21.281 -7.48 7.453 1 75.38 129 HIS B CA 1
ATOM 2496 C C . HIS B 1 129 ? -21.25 -7.715 5.945 1 75.38 129 HIS B C 1
ATOM 2498 O O . HIS B 1 129 ? -22.141 -8.359 5.391 1 75.38 129 HIS B O 1
ATOM 2504 N N . THR B 1 130 ? -20.172 -7.316 5.348 1 76.19 130 THR B N 1
ATOM 2505 C CA . THR B 1 130 ? -20.016 -7.527 3.91 1 76.19 130 THR B CA 1
ATOM 2506 C C . THR B 1 130 ? -19.609 -8.969 3.617 1 76.19 130 THR B C 1
ATOM 2508 O O . THR B 1 130 ? -18.953 -9.609 4.441 1 76.19 130 THR B O 1
ATOM 2511 N N . PRO B 1 131 ? -19.969 -9.469 2.516 1 76.25 131 PRO B N 1
ATOM 2512 C CA . PRO B 1 131 ? -19.609 -10.844 2.152 1 76.25 131 PRO B CA 1
ATOM 2513 C C . PRO B 1 131 ? -18.094 -11.062 2.088 1 76.25 131 PRO B C 1
ATOM 2515 O O . PRO B 1 131 ? -17.625 -12.195 2.232 1 76.25 131 PRO B O 1
ATOM 2518 N N . LEU B 1 132 ? -17.312 -10.047 1.904 1 78.75 132 LEU B N 1
ATOM 2519 C CA . LEU B 1 132 ? -15.859 -10.156 1.806 1 78.75 132 LEU B CA 1
ATOM 2520 C C . LEU B 1 132 ? -15.227 -10.227 3.191 1 78.75 132 LEU B C 1
ATOM 2522 O O . LEU B 1 132 ? -14.062 -10.609 3.326 1 78.75 132 LEU B O 1
ATOM 2526 N N . ALA B 1 133 ? -16.031 -9.914 4.176 1 81.06 133 ALA B N 1
ATOM 2527 C CA . ALA B 1 133 ? -15.5 -9.773 5.531 1 81.06 133 ALA B CA 1
ATOM 2528 C C . ALA B 1 133 ? -14.93 -11.102 6.039 1 81.06 133 ALA B C 1
ATOM 2530 O O . ALA B 1 133 ? -13.812 -11.148 6.555 1 81.06 133 ALA B O 1
ATOM 2531 N N . PRO B 1 134 ? -15.633 -12.164 5.746 1 78 134 PRO B N 1
ATOM 2532 C CA . PRO B 1 134 ? -15.094 -13.438 6.23 1 78 134 PRO B CA 1
ATOM 2533 C C . PRO B 1 134 ? -13.812 -13.844 5.516 1 78 134 PRO B C 1
ATOM 2535 O O . PRO B 1 134 ? -12.93 -14.461 6.125 1 78 134 PRO B O 1
ATOM 2538 N N . VAL B 1 135 ? -13.711 -13.516 4.324 1 78 135 VAL B N 1
ATOM 2539 C CA . VAL B 1 135 ? -12.523 -13.844 3.545 1 78 135 VAL B CA 1
ATOM 2540 C C . VAL B 1 135 ? -11.32 -13.07 4.082 1 78 135 VAL B C 1
ATOM 2542 O O . VAL B 1 135 ? -10.25 -13.641 4.309 1 78 135 VAL B O 1
ATOM 2545 N N . LEU B 1 136 ? -11.555 -11.836 4.297 1 87.62 136 LEU B N 1
ATOM 2546 C CA . LEU B 1 136 ? -10.484 -11 4.832 1 87.62 136 LEU B CA 1
ATOM 2547 C C . LEU B 1 136 ? -10.078 -11.461 6.23 1 87.62 136 LEU B C 1
ATOM 2549 O O . LEU B 1 136 ? -8.891 -11.492 6.559 1 87.62 136 LEU B O 1
ATOM 2553 N N . GLU B 1 137 ? -11.039 -11.875 6.965 1 84.31 137 GLU B N 1
ATOM 2554 C CA . GLU B 1 137 ? -10.781 -12.305 8.336 1 84.31 137 GLU B CA 1
ATOM 2555 C C . GLU B 1 137 ? -9.93 -13.57 8.367 1 84.31 137 GLU B C 1
ATOM 2557 O O . GLU B 1 137 ? -9.109 -13.75 9.273 1 84.31 137 GLU B O 1
ATOM 2562 N N . SER B 1 138 ? -10.117 -14.375 7.418 1 83.69 138 SER B N 1
ATOM 2563 C CA . SER B 1 138 ? -9.32 -15.602 7.352 1 83.69 138 SER B CA 1
ATOM 2564 C C . SER B 1 138 ? -7.844 -15.289 7.125 1 83.69 138 SER B C 1
ATOM 2566 O O . SER B 1 138 ? -6.969 -16.016 7.605 1 83.69 138 SER B O 1
ATOM 2568 N N . PHE B 1 139 ? -7.574 -14.219 6.488 1 87 139 PHE B N 1
ATOM 2569 C CA . PHE B 1 139 ? -6.203 -13.82 6.195 1 87 139 PHE B CA 1
ATOM 2570 C C . PHE B 1 139 ? -5.621 -12.992 7.332 1 87 139 PHE B C 1
ATOM 2572 O O . PHE B 1 139 ? -4.445 -13.133 7.676 1 87 139 PHE B O 1
ATOM 2579 N N . THR B 1 140 ? -6.488 -12.172 7.879 1 91.38 140 THR B N 1
ATOM 2580 C CA . THR B 1 140 ? -5.98 -11.188 8.828 1 91.38 140 THR B CA 1
ATOM 2581 C C . THR B 1 140 ? -6.105 -11.711 10.258 1 91.38 140 THR B C 1
ATOM 2583 O O . THR B 1 140 ? -5.438 -11.211 11.172 1 91.38 140 THR B O 1
ATOM 2586 N N . GLY B 1 141 ? -6.926 -12.695 10.453 1 89.69 141 GLY B N 1
ATOM 2587 C CA . GLY B 1 141 ? -7.246 -13.211 11.773 1 89.69 141 GLY B CA 1
ATOM 2588 C C . GLY B 1 141 ? -6.023 -13.641 12.562 1 89.69 141 GLY B C 1
ATOM 2589 O O . GLY B 1 141 ? -5.848 -13.242 13.711 1 89.69 141 GLY B O 1
ATOM 2590 N N . PRO B 1 142 ? -5.223 -14.359 11.953 1 88.94 142 PRO B N 1
ATOM 2591 C CA . PRO B 1 142 ? -4.031 -14.82 12.672 1 88.94 142 PRO B CA 1
ATOM 2592 C C . PRO B 1 142 ? -3.154 -13.68 13.164 1 88.94 142 PRO B C 1
ATOM 2594 O O . PRO B 1 142 ? -2.477 -13.812 14.188 1 88.94 142 PRO B O 1
ATOM 2597 N N . VAL B 1 143 ? -3.166 -12.602 12.531 1 91.88 143 VAL B N 1
ATOM 2598 C CA . VAL B 1 143 ? -2.344 -11.461 12.914 1 91.88 143 VAL B CA 1
ATOM 2599 C C . VAL B 1 143 ? -3.146 -10.523 13.82 1 91.88 143 VAL B C 1
ATOM 2601 O O . VAL B 1 143 ? -2.682 -10.148 14.898 1 91.88 143 VAL B O 1
ATOM 2604 N N . LEU B 1 144 ? -4.359 -10.242 13.461 1 92 144 LEU B N 1
ATOM 2605 C CA . LEU B 1 144 ? -5.164 -9.281 14.203 1 92 144 LEU B CA 1
ATOM 2606 C C . LEU B 1 144 ? -5.699 -9.898 15.492 1 92 144 LEU B C 1
ATOM 2608 O O . LEU B 1 144 ? -5.879 -9.203 16.484 1 92 144 LEU B O 1
ATOM 2612 N N . GLY B 1 145 ? -5.945 -11.219 15.477 1 91.19 145 GLY B N 1
ATOM 2613 C CA . GLY B 1 145 ? -6.488 -11.898 16.641 1 91.19 145 GLY B CA 1
ATOM 2614 C C . GLY B 1 145 ? -5.664 -11.688 17.891 1 91.19 145 GLY B C 1
ATOM 2615 O O . GLY B 1 145 ? -6.152 -11.125 18.875 1 91.19 145 GLY B O 1
ATOM 2616 N N . PRO B 1 146 ? -4.465 -12.078 17.844 1 92.44 146 PRO B N 1
ATOM 2617 C CA . PRO B 1 146 ? -3.605 -11.883 19.016 1 92.44 146 PRO B CA 1
ATOM 2618 C C . PRO B 1 146 ? -3.459 -10.414 19.406 1 92.44 146 PRO B C 1
ATOM 2620 O O . PRO B 1 146 ? -3.344 -10.094 20.594 1 92.44 146 PRO B O 1
ATOM 2623 N N . ILE B 1 147 ? -3.48 -9.492 18.484 1 92.44 147 ILE B N 1
ATOM 2624 C CA . ILE B 1 147 ? -3.314 -8.07 18.766 1 92.44 147 ILE B CA 1
ATOM 2625 C C . ILE B 1 147 ? -4.562 -7.531 19.453 1 92.44 147 ILE B C 1
ATOM 2627 O O . ILE B 1 147 ? -4.465 -6.754 20.406 1 92.44 147 ILE B O 1
ATOM 2631 N N . ARG B 1 148 ? -5.652 -7.938 18.984 1 90.5 148 ARG B N 1
ATOM 2632 C CA . ARG B 1 148 ? -6.918 -7.473 19.531 1 90.5 148 ARG B CA 1
ATOM 2633 C C . ARG B 1 148 ? -7.098 -7.949 20.969 1 90.5 148 ARG B C 1
ATOM 2635 O O . ARG B 1 148 ? -7.848 -7.344 21.75 1 90.5 148 ARG B O 1
ATOM 2642 N N . ARG B 1 149 ? -6.453 -9.008 21.312 1 90.12 149 ARG B N 1
ATOM 2643 C CA . ARG B 1 149 ? -6.531 -9.516 22.672 1 90.12 149 ARG B CA 1
ATOM 2644 C C . ARG B 1 149 ? -5.82 -8.578 23.641 1 90.12 149 ARG B C 1
ATOM 2646 O O . ARG B 1 149 ? -6.215 -8.469 24.812 1 90.12 149 ARG B O 1
ATOM 2653 N N . TYR B 1 150 ? -4.848 -7.816 23.156 1 89.81 150 TYR B N 1
ATOM 2654 C CA . TYR B 1 150 ? -4.02 -7.012 24.047 1 89.81 150 TYR B CA 1
ATOM 2655 C C . TYR B 1 150 ? -4.309 -5.523 23.859 1 89.81 150 TYR B C 1
ATOM 2657 O O . TYR B 1 150 ? -3.973 -4.711 24.719 1 89.81 150 TYR B O 1
ATOM 2665 N N . ILE B 1 151 ? -4.879 -5.105 22.781 1 85.62 151 ILE B N 1
ATOM 2666 C CA . ILE B 1 151 ? -5.062 -3.688 22.5 1 85.62 151 ILE B CA 1
ATOM 2667 C C . ILE B 1 151 ? -6.547 -3.338 22.547 1 85.62 151 ILE B C 1
ATOM 2669 O O . ILE B 1 151 ? -7.312 -3.73 21.672 1 85.62 151 ILE B O 1
ATOM 2673 N N . PRO B 1 152 ? -6.867 -2.574 23.5 1 81.94 152 PRO B N 1
ATOM 2674 C CA . PRO B 1 152 ? -8.266 -2.148 23.578 1 81.94 152 PRO B CA 1
ATOM 2675 C C . PRO B 1 152 ? -8.625 -1.085 22.547 1 81.94 152 PRO B C 1
ATOM 2677 O O . PRO B 1 152 ? -7.75 -0.338 22.094 1 81.94 152 PRO B O 1
ATOM 2680 N N . PRO B 1 153 ? -9.914 -1.097 22.078 1 78.62 153 PRO B N 1
ATOM 2681 C CA . PRO B 1 153 ? -10.336 -0.044 21.156 1 78.62 153 PRO B CA 1
ATOM 2682 C C . PRO B 1 153 ? -10.305 1.346 21.781 1 78.62 153 PRO B C 1
ATOM 2684 O O . PRO B 1 153 ? -10.398 1.476 23 1 78.62 153 PRO B O 1
ATOM 2687 N N . ILE B 1 154 ? -9.953 2.334 20.969 1 71.31 154 ILE B N 1
ATOM 2688 C CA . ILE B 1 154 ? -9.992 3.727 21.406 1 71.31 154 ILE B CA 1
ATOM 2689 C C . ILE B 1 154 ? -11.148 4.449 20.703 1 71.31 154 ILE B C 1
ATOM 2691 O O . ILE B 1 154 ? -11.203 4.488 19.469 1 71.31 154 ILE B O 1
ATOM 2695 N N . ALA B 1 155 ? -11.953 5.098 21.531 1 72.94 155 ALA B N 1
ATOM 2696 C CA . ALA B 1 155 ? -13.109 5.828 21.016 1 72.94 155 ALA B CA 1
ATOM 2697 C C . ALA B 1 155 ? -13.938 4.953 20.078 1 72.94 155 ALA B C 1
ATOM 2699 O O . ALA B 1 155 ? -14.359 5.406 19 1 72.94 155 ALA B O 1
ATOM 2700 N N . ASN B 1 156 ? -13.93 3.777 20.297 1 75.62 156 ASN B N 1
ATOM 2701 C CA . ASN B 1 156 ? -14.742 2.811 19.562 1 75.62 156 ASN B CA 1
ATOM 2702 C C . ASN B 1 156 ? -14.094 2.4 18.25 1 75.62 156 ASN B C 1
ATOM 2704 O O . ASN B 1 156 ? -14.766 1.87 17.359 1 75.62 156 ASN B O 1
ATOM 2708 N N . PHE B 1 157 ? -12.875 2.787 18.141 1 78.56 157 PHE B N 1
ATOM 2709 C CA . PHE B 1 157 ? -12.172 2.391 16.922 1 78.56 157 PHE B CA 1
ATOM 2710 C C . PHE B 1 157 ? -11.164 1.281 17.219 1 78.56 157 PHE B C 1
ATOM 2712 O O . PHE B 1 157 ? -10.461 1.323 18.234 1 78.56 157 PHE B O 1
ATOM 2719 N N . ASP B 1 158 ? -11.164 0.274 16.438 1 83.5 158 ASP B N 1
ATOM 2720 C CA . ASP B 1 158 ? -10.195 -0.812 16.531 1 83.5 158 ASP B CA 1
ATOM 2721 C C . ASP B 1 158 ? -8.797 -0.34 16.141 1 83.5 158 ASP B C 1
ATOM 2723 O O . ASP B 1 158 ? -8.562 -0.005 14.977 1 83.5 158 ASP B O 1
ATOM 2727 N N . LEU B 1 159 ? -7.824 -0.305 17.078 1 85.12 159 LEU B N 1
ATOM 2728 C CA . LEU B 1 159 ? -6.473 0.183 16.812 1 85.12 159 LEU B CA 1
ATOM 2729 C C . LEU B 1 159 ? -5.566 -0.954 16.344 1 85.12 159 LEU B C 1
ATOM 2731 O O . LEU B 1 159 ? -4.418 -0.72 15.969 1 85.12 159 LEU B O 1
ATOM 2735 N N . SER B 1 160 ? -6.07 -2.139 16.344 1 90.5 160 SER B N 1
ATOM 2736 C CA . SER B 1 160 ? -5.25 -3.311 16.047 1 90.5 160 SER B CA 1
ATOM 2737 C C . SER B 1 160 ? -4.598 -3.197 14.672 1 90.5 160 SER B C 1
ATOM 2739 O O . SER B 1 160 ? -3.459 -3.629 14.484 1 90.5 160 SER B O 1
ATOM 2741 N N . PRO B 1 161 ? -5.258 -2.514 13.688 1 90.88 161 PRO B N 1
ATOM 2742 C CA . PRO B 1 161 ? -4.621 -2.4 12.375 1 90.88 161 PRO B CA 1
ATOM 2743 C C . PRO B 1 161 ? -3.324 -1.596 12.414 1 90.88 161 PRO B C 1
ATOM 2745 O O . PRO B 1 161 ? -2.383 -1.901 11.68 1 90.88 161 PRO B O 1
ATOM 2748 N N . ILE B 1 162 ? -3.244 -0.635 13.219 1 88 162 ILE B N 1
ATOM 2749 C CA . ILE B 1 162 ? -2.049 0.193 13.336 1 88 162 ILE B CA 1
ATOM 2750 C C . ILE B 1 162 ? -0.889 -0.645 13.867 1 88 162 ILE B C 1
ATOM 2752 O O . ILE B 1 162 ? 0.218 -0.601 13.328 1 88 162 ILE B O 1
ATOM 2756 N N . PHE B 1 163 ? -1.13 -1.379 14.906 1 91.25 163 PHE B N 1
ATOM 2757 C CA . PHE B 1 163 ? -0.102 -2.234 15.484 1 91.25 163 PHE B CA 1
ATOM 2758 C C . PHE B 1 163 ? 0.288 -3.346 14.523 1 91.25 163 PHE B C 1
ATOM 2760 O O . PHE B 1 163 ? 1.459 -3.725 14.438 1 91.25 163 PHE B O 1
ATOM 2767 N N . ALA B 1 164 ? -0.734 -3.891 13.859 1 94.31 164 ALA B N 1
ATOM 2768 C CA . ALA B 1 164 ? -0.44 -4.891 12.836 1 94.31 164 ALA B CA 1
ATOM 2769 C C . ALA B 1 164 ? 0.492 -4.324 11.766 1 94.31 164 ALA B C 1
ATOM 2771 O O . ALA B 1 164 ? 1.398 -5.016 11.297 1 94.31 164 ALA B O 1
ATOM 2772 N N . PHE B 1 165 ? 0.236 -3.107 11.43 1 93.44 165 PHE B N 1
ATOM 2773 C CA . PHE B 1 165 ? 1.083 -2.439 10.453 1 93.44 165 PHE B CA 1
ATOM 2774 C C . PHE B 1 165 ? 2.529 -2.387 10.93 1 93.44 165 PHE B C 1
ATOM 2776 O O . PHE B 1 165 ? 3.449 -2.721 10.18 1 93.44 165 PHE B O 1
ATOM 2783 N N . ILE B 1 166 ? 2.713 -1.972 12.133 1 90.56 166 ILE B N 1
ATOM 2784 C CA . ILE B 1 166 ? 4.055 -1.857 12.688 1 90.56 166 ILE B CA 1
ATOM 2785 C C . ILE B 1 166 ? 4.727 -3.229 12.703 1 90.56 166 ILE B C 1
ATOM 2787 O O . ILE B 1 166 ? 5.879 -3.365 12.281 1 90.56 166 ILE B O 1
ATOM 2791 N N . LEU B 1 167 ? 3.992 -4.176 13.141 1 92.56 167 LEU B N 1
ATOM 2792 C CA . LEU B 1 167 ? 4.52 -5.535 13.195 1 92.56 167 LEU B CA 1
ATOM 2793 C C . LEU B 1 167 ? 4.926 -6.012 11.805 1 92.56 167 LEU B C 1
ATOM 2795 O O . LEU B 1 167 ? 6.02 -6.555 11.625 1 92.56 167 LEU B O 1
ATOM 2799 N N . LEU B 1 168 ? 4.066 -5.82 10.844 1 94.19 168 LEU B N 1
ATOM 2800 C CA . LEU B 1 168 ? 4.324 -6.277 9.484 1 94.19 168 LEU B CA 1
ATOM 2801 C C . LEU B 1 168 ? 5.465 -5.484 8.852 1 94.19 168 LEU B C 1
ATOM 2803 O O . LEU B 1 168 ? 6.23 -6.023 8.055 1 94.19 168 LEU B O 1
ATOM 2807 N N . GLN B 1 169 ? 5.625 -4.273 9.25 1 91.31 169 GLN B N 1
ATOM 2808 C CA . GLN B 1 169 ? 6.754 -3.479 8.773 1 91.31 169 GLN B CA 1
ATOM 2809 C C . GLN B 1 169 ? 8.078 -4.055 9.273 1 91.31 169 GLN B C 1
ATOM 2811 O O . GLN B 1 169 ? 9.062 -4.082 8.539 1 91.31 169 GLN B O 1
ATOM 2816 N N . VAL B 1 170 ? 8.078 -4.422 10.547 1 89.19 170 VAL B N 1
ATOM 2817 C CA . VAL B 1 170 ? 9.281 -5.031 11.109 1 89.19 170 VAL B CA 1
ATOM 2818 C C . VAL B 1 170 ? 9.602 -6.324 10.367 1 89.19 170 VAL B C 1
ATOM 2820 O O . VAL B 1 170 ? 10.758 -6.578 10.023 1 89.19 170 VAL B O 1
ATOM 2823 N N . LEU B 1 171 ? 8.586 -7.105 10.125 1 93.12 171 LEU B N 1
ATOM 2824 C CA . LEU B 1 171 ? 8.789 -8.352 9.391 1 93.12 171 LEU B CA 1
ATOM 2825 C C . LEU B 1 171 ? 9.328 -8.07 7.988 1 93.12 171 LEU B C 1
ATOM 2827 O O . LEU B 1 171 ? 10.172 -8.812 7.488 1 93.12 171 LEU B O 1
ATOM 2831 N N . MET B 1 172 ? 8.812 -7.031 7.379 1 92 172 MET B N 1
ATOM 2832 C CA . MET B 1 172 ? 9.289 -6.652 6.051 1 92 172 MET B CA 1
ATOM 2833 C C . MET B 1 172 ? 10.758 -6.262 6.082 1 92 172 MET B C 1
ATOM 2835 O O . MET B 1 172 ? 11.5 -6.539 5.141 1 92 172 MET B O 1
ATOM 2839 N N . MET B 1 173 ? 11.156 -5.656 7.145 1 87.38 173 MET B N 1
ATOM 2840 C CA . MET B 1 173 ? 12.562 -5.305 7.301 1 87.38 173 MET B CA 1
ATOM 2841 C C . MET B 1 173 ? 13.43 -6.555 7.379 1 87.38 173 MET B C 1
ATOM 2843 O O . MET B 1 173 ? 14.516 -6.598 6.801 1 87.38 173 MET B O 1
ATOM 2847 N N . VAL B 1 174 ? 12.93 -7.492 8.125 1 90.06 174 VAL B N 1
ATOM 2848 C CA . VAL B 1 174 ? 13.656 -8.75 8.266 1 90.06 174 VAL B CA 1
ATOM 2849 C C . VAL B 1 174 ? 13.781 -9.422 6.898 1 90.06 174 VAL B C 1
ATOM 2851 O O . VAL B 1 174 ? 14.859 -9.906 6.535 1 90.06 174 VAL B O 1
ATOM 2854 N N . VAL B 1 175 ? 12.68 -9.469 6.113 1 93.5 175 VAL B N 1
ATOM 2855 C CA . VAL B 1 175 ? 12.68 -10.086 4.793 1 93.5 175 VAL B CA 1
ATOM 2856 C C . VAL B 1 175 ? 13.648 -9.344 3.873 1 93.5 175 VAL B C 1
ATOM 2858 O O . VAL B 1 175 ? 14.375 -9.969 3.098 1 93.5 175 VAL B O 1
ATOM 2861 N N . GLU B 1 176 ? 13.656 -8.055 3.955 1 88.94 176 GLU B N 1
ATOM 2862 C CA . GLU B 1 176 ? 14.57 -7.25 3.143 1 88.94 176 GLU B CA 1
ATOM 2863 C C . GLU B 1 176 ? 16.031 -7.535 3.494 1 88.94 176 GLU B C 1
ATOM 2865 O O . GLU B 1 176 ? 16.891 -7.555 2.617 1 88.94 176 GLU B O 1
ATOM 2870 N N . ASN B 1 177 ? 16.281 -7.664 4.824 1 89 177 ASN B N 1
ATOM 2871 C CA . ASN B 1 177 ? 17.625 -8.023 5.246 1 89 177 ASN B CA 1
ATOM 2872 C C . ASN B 1 177 ? 18.031 -9.391 4.711 1 89 177 ASN B C 1
ATOM 2874 O O . ASN B 1 177 ? 19.188 -9.586 4.316 1 89 177 ASN B O 1
ATOM 2878 N N . LEU B 1 178 ? 17.109 -10.289 4.73 1 91.56 178 LEU B N 1
ATOM 2879 C CA . LEU B 1 178 ? 17.359 -11.609 4.176 1 91.56 178 LEU B CA 1
ATOM 2880 C C . LEU B 1 178 ? 17.719 -11.516 2.691 1 91.56 178 LEU B C 1
ATOM 2882 O O . LEU B 1 178 ? 18.625 -12.195 2.221 1 91.56 178 LEU B O 1
ATOM 2886 N N . GLN B 1 179 ? 16.953 -10.742 1.943 1 91.31 179 GLN B N 1
ATOM 2887 C CA . GLN B 1 179 ? 17.219 -10.531 0.525 1 91.31 179 GLN B CA 1
ATOM 2888 C C . GLN B 1 179 ? 18.641 -10.008 0.307 1 91.31 179 GLN B C 1
ATOM 2890 O O . GLN B 1 179 ? 19.359 -10.484 -0.575 1 91.31 179 GLN B O 1
ATOM 2895 N N . ARG B 1 180 ? 19.109 -9.117 1.118 1 89.31 180 ARG B N 1
ATOM 2896 C CA . ARG B 1 180 ? 20.438 -8.539 1.007 1 89.31 180 ARG B CA 1
ATOM 2897 C C . ARG B 1 180 ? 21.516 -9.578 1.293 1 89.31 180 ARG B C 1
ATOM 2899 O O . ARG B 1 180 ? 22.547 -9.625 0.615 1 89.31 180 ARG B O 1
ATOM 2906 N N . GLN B 1 181 ? 21.25 -10.336 2.301 1 90.12 181 GLN B N 1
ATOM 2907 C CA . GLN B 1 181 ? 22.203 -11.391 2.646 1 90.12 181 GLN B CA 1
ATOM 2908 C C . GLN B 1 181 ? 22.359 -12.383 1.501 1 90.12 181 GLN B C 1
ATOM 2910 O O . GLN B 1 181 ? 23.469 -12.805 1.191 1 90.12 181 GLN B O 1
ATOM 2915 N N . ILE B 1 182 ? 21.281 -12.734 0.846 1 90 182 ILE B N 1
ATOM 2916 C CA . ILE B 1 182 ? 21.312 -13.68 -0.265 1 90 182 ILE B CA 1
ATOM 2917 C C . ILE B 1 182 ? 22.078 -13.078 -1.437 1 90 182 ILE B C 1
ATOM 2919 O O . ILE B 1 182 ? 22.891 -13.75 -2.061 1 90 182 ILE B O 1
ATOM 2923 N N . ILE B 1 183 ? 21.844 -11.828 -1.709 1 85.25 183 ILE B N 1
ATOM 2924 C CA . ILE B 1 183 ? 22.531 -11.148 -2.803 1 85.25 183 ILE B CA 1
ATOM 2925 C C . ILE B 1 183 ? 24.031 -11.109 -2.529 1 85.25 183 ILE B C 1
ATOM 2927 O O . ILE B 1 183 ? 24.844 -11.305 -3.441 1 85.25 183 ILE B O 1
ATOM 2931 N N . GLN B 1 184 ? 24.438 -10.883 -1.264 1 85.19 184 GLN B N 1
ATOM 2932 C CA . GLN B 1 184 ? 25.844 -10.789 -0.906 1 85.19 184 GLN B CA 1
ATOM 2933 C C . GLN B 1 184 ? 26.516 -12.148 -0.953 1 85.19 184 GLN B C 1
ATOM 2935 O O . GLN B 1 184 ? 27.719 -12.25 -1.227 1 85.19 184 GLN B O 1
ATOM 2940 N N . MET B 1 185 ? 25.781 -13.094 -0.648 1 85.19 185 MET B N 1
ATOM 2941 C CA . MET B 1 185 ? 26.344 -14.438 -0.62 1 85.19 185 MET B CA 1
ATOM 2942 C C . MET B 1 185 ? 26.656 -14.93 -2.031 1 85.19 185 MET B C 1
ATOM 2944 O O . MET B 1 185 ? 27.531 -15.781 -2.221 1 85.19 185 MET B O 1
ATOM 2948 N N . PHE B 1 186 ? 25.875 -14.398 -3.012 1 79.5 186 PHE B N 1
ATOM 2949 C CA . PHE B 1 186 ? 26.047 -14.875 -4.379 1 79.5 186 PHE B CA 1
ATOM 2950 C C . PHE B 1 186 ? 26.516 -13.75 -5.289 1 79.5 186 PHE B C 1
ATOM 2952 O O . PHE B 1 186 ? 27.266 -13.992 -6.246 1 79.5 186 PHE B O 1
#

Solvent-accessible surface area (backbone atoms only — not comparable to full-atom values): 20051 Å² total; per-residue (Å²): 106,69,67,56,48,52,49,45,52,51,44,48,54,44,49,53,49,25,47,43,28,42,47,44,34,51,40,48,65,66,64,57,66,68,83,39,63,68,50,44,49,36,46,68,76,39,40,82,60,44,56,66,43,41,75,74,34,68,62,55,96,74,34,52,50,36,30,45,52,50,22,37,49,38,40,33,51,44,53,53,49,47,33,64,72,70,64,46,65,84,77,60,50,67,65,50,43,53,54,46,17,53,50,50,50,52,52,48,50,54,49,50,44,51,52,42,40,50,49,47,55,53,33,60,68,72,47,64,84,43,86,61,42,63,60,42,41,69,66,32,36,79,63,43,48,66,40,48,74,73,44,71,62,55,96,85,35,78,50,38,58,61,55,49,49,52,53,51,50,52,51,48,49,51,53,51,50,49,51,50,51,51,59,71,74,88,107,68,65,57,49,51,50,45,50,52,45,49,53,44,47,52,49,24,47,42,28,41,48,44,32,51,40,48,66,66,63,57,64,68,83,38,62,66,49,44,49,38,45,68,74,42,41,81,58,44,57,66,43,41,75,72,34,67,60,54,95,74,34,53,50,37,32,46,52,50,22,37,49,39,39,32,50,44,51,54,50,47,33,63,71,71,63,46,67,86,76,60,48,67,65,49,44,52,53,46,16,52,50,51,51,52,51,49,50,53,49,51,44,51,51,43,38,50,49,47,55,53,32,60,69,71,50,66,84,42,86,60,42,63,60,42,42,70,66,32,35,78,62,44,49,67,40,50,74,74,44,72,59,56,96,85,36,79,50,38,58,60,54,49,48,53,52,52,49,53,51,48,49,52,53,52,50,50,52,50,52,49,59,70,74,88

Secondary structure (DSSP, 8-state):
-HHHHHHHHHHHHHHHHHHHHHHHHHHHHTT--TTSHHHHHHHHHHHHHHHHHHTTSPPBTTB-HHHHHHHHHHHHHHHHHHHHHHT--TTS-HHHHHHHHHHHHHHHHHHHHHHHHHHHHHHHHH-TT-TTHHHHHHHHHHHHHHHHHH---BTTB--HHHHHHHHHHHHHHHHHHHHHHHHHH-/-HHHHHHHHHHHHHHHHHHHHHHHHHHHHTT--TTSHHHHHHHHHHHHHHHHHHTTSPPBTTB-HHHHHHHHHHHHHHHHHHHHHHT--TTS-HHHHHHHHHHHHHHHHHHHHHHHHHHHHHHHHH-TT-TTHHHHHHHHHHHHHHHHHH---BTTB--HHHHHHHHHHHHHHHHHHHHHHHHHH-

Organism: Nitrosomonas europaea (strain ATCC 19718 / CIP 103999 / KCTC 2705 / NBRC 14298) (NCBI:txid228410)

Foldseek 3Di:
DVLVVVLVVLLVVLLVLLLLLVVLQLCQVLVPDCPDPSNVVSCVSNVVPLVVQCVVDPADPRGSVSSVVVSLVSQLCSVQVCCVSVVVDPPDDSVLSSVLSVLVSVLSLLVVLLVLLVVQQVCVVPPCPDPCNVVSCSSNVVQLVVQPVPDDDDPPGRCSSVVSVVVSVVVSVVSVVVNVVSRVVD/DVLVVVLVVLLVVLLVLLLLLVVLQLCQVLVPDCPDPSNVVSCVSNVVPLVVQCVVDPADPRGSVSSVVVSLVSQLCSVQVCCVSVVVDPPDDSVLSSVLSVLVVVLSLLVVLLVLLVVCQVCVVPPCPDPCNVVSCSSNVVQLVVQPVPDDDDPPGRCSSVVSVVVSVVVSVVSVVVNVVSRVVD